Protein 1PUJ (pdb70)

Sequence (261 aa):
HMAKARREVTEKLKLIDIVYELVDARIPMSSRNPMIEDILKNKPRIMLLNKADKADAAVTQQWKEHFENQGIRSLSINSVNGQGLNQIVPASKEILQEKFDRMRAKGVKPRAIRALIIGIPNVGKSTLINRLAKKNIAQWVKVGKELELLDTPGILWPKFEDELVGLRLAVTGAIKDSIINLQDVAVFGLRFLEEHYPERLKERYGLDEIPEDIAELFDAIGEKRGCLMSGGLINYDKTTEVIIRDIRTEKFGRLSFEQPT

Organism: Bacillus subtilis (strain 168) (NCBI:txid224308)

Radius of gyration: 20.97 Å; Cα contacts (8 Å, |Δi|>4): 408; chains: 1; bounding box: 54×34×62 Å

InterPro domains:
  IPR006073 GTP binding domain [PF01926] (123-204)
  IPR016478 GTPase, MTG1 [PIRSF006230] (1-281)
  IPR019991 GTP-binding protein, ribosome biogenesis [TIGR03596] (3-278)
  IPR023179 GTP-binding protein, orthogonal bundle domain superfamily [G3DSA:1.10.1580.10] (180-272)
  IPR027417 P-loop containing nucleoside triphosphate hydrolase [G3DSA:3.40.50.300] (12-179)
  IPR027417 P-loop containing nucleoside triphosphate hydrolase [SSF52540] (9-252)
  IPR030378 Circularly permuted (CP)-type guanine nucleotide-binding (G) domain [PS51721] (14-178)

Foldseek 3Di:
DQPVLQVVCLVCLVVAQEEEEFAALLELPLFHAPSNVVSVPPRHYAYEHEPCQQADVVQSVQVCVVQVVVVHHYFYAYLQVTRGVVVVLVVVCVRCVVVQVVCVVVPHDDAAHEYEYATAAPSCSQSNLCSQLVHNPVVWRDRPRRYTYDYGHHDHHDPSVPVLSVLVCVLQPSDDPPPDDLLVSLLVLVVLCVVPPVVLLCVLLVNPDQDPDSVVNLVSQQVSVVQADPPDHGDSVVSSVVSSCCSNVCVSHHHHSDHDD

CATH classification: 3.40.50.300 (+1 more: 1.10.1580.10)

Solvent-accessible surface area: 13993 Å² total; per-residue (Å²): 166,130,53,120,8,107,134,54,0,50,102,49,13,141,101,6,22,0,0,0,5,0,0,6,0,7,0,0,102,4,1,46,5,66,34,2,37,119,40,11,162,134,56,42,52,0,0,0,0,3,40,14,48,36,0,31,63,71,11,6,83,95,1,50,82,44,1,74,128,102,68,19,120,8,38,17,0,8,4,99,104,20,101,11,16,111,88,0,29,61,18,0,100,113,45,2,110,126,66,40,69,118,64,152,94,150,66,78,177,89,161,22,7,37,0,0,0,2,5,3,38,100,2,14,16,46,56,0,0,28,113,24,8,186,110,150,98,63,121,77,11,142,20,62,180,74,2,28,0,8,33,4,71,31,9,60,23,80,162,82,135,79,136,85,28,12,33,42,2,5,0,9,17,9,33,133,46,99,128,54,96,40,62,82,5,0,29,29,0,0,135,19,0,53,132,99,28,45,114,86,0,56,138,68,2,55,29,144,139,33,30,189,67,39,56,104,0,4,42,19,0,0,114,107,98,50,8,86,119,65,91,44,117,26,17,88,100,105,0,4,81,32,0,6,141,7,7,52,68,70,105,3,32,108,2,7,11,18,124,21,169

Secondary structure (DSSP, 8-state):
-TTHHHHHHHHHGGG-SEEEEEEETTSTTTTS-HHHHHH-SSS-EEEEEE-GGGS-HHHHHHHHHHHHTTT--EEE--TTT-TTGGGHHHHHHHHHHHHHHHHHHTT-----EEEEEEESTTSSHHHHHHHHHTS-----EEETTTEEEEE------S----HHHHHHHHHHTSS-TTSS-HHHHHHHHHHHHHHH-HHHHHHHTT-SS--SSHHHHHHHHHHHHT-B-STT-B-HHHHHHHHHHHHHTTTT-S--S----

Nearest PDB structures (foldseek):
  1puj-assembly1_A  TM=1.004E+00  e=4.231E-53  Bacillus subtilis
  9bss-assembly1_V  TM=9.175E-01  e=4.467E-34  Bacillus subtilis subsp. subtilis str. 168
  6g15-assembly2_B  TM=9.155E-01  e=2.111E-30  Staphylococcus aureus subsp. aureus USA300
  6g14-assembly2_A  TM=9.067E-01  e=1.830E-29  Staphylococcus aureus subsp. aureus USA300
  6g14-assembly1_B  TM=9.007E-01  e=7.276E-29  Staphylococcus aureus subsp. aureus USA300

B-factor: mean 30.29, std 13.61, range [10.04, 79.34]

GO terms:
  GO:0003924 GTPase activity (F, IDA)

Structure (mmCIF, N/CA/C/O backbone):
data_1PUJ
#
_entry.id   1PUJ
#
_cell.length_a   36.749
_cell.length_b   68.568
_cell.length_c   105.574
_cell.angle_alpha   90.00
_cell.angle_beta   90.00
_cell.angle_gamma   90.00
#
_symmetry.space_group_name_H-M   'P 21 21 21'
#
loop_
_entity.id
_entity.type
_entity.pdbx_description
1 polymer 'conserved hypothetical protein ylqF'
2 non-polymer 'MAGNESIUM ION'
3 non-polymer 'PHOSPHOAMINOPHOSPHONIC ACID-GUANYLATE ESTER'
4 water water
#
loop_
_atom_site.group_PDB
_atom_site.id
_atom_site.type_symbol
_atom_site.label_atom_id
_atom_site.label_alt_id
_atom_site.label_comp_id
_atom_site.label_asym_id
_atom_site.label_entity_id
_atom_site.label_seq_id
_atom_site.pdbx_PDB_ins_code
_atom_site.Cartn_x
_atom_site.Cartn_y
_atom_site.Cartn_z
_atom_site.occupancy
_atom_site.B_iso_or_equiv
_atom_site.auth_seq_id
_atom_site.auth_comp_id
_atom_site.auth_asym_id
_atom_site.auth_atom_id
_atom_site.pdbx_PDB_model_num
ATOM 1 N N . HIS A 1 9 ? 9.470 19.393 64.204 1.00 74.45 9 HIS A N 1
ATOM 2 C CA . HIS A 1 9 ? 9.563 20.475 63.182 1.00 74.25 9 HIS A CA 1
ATOM 3 C C . HIS A 1 9 ? 8.183 21.024 62.849 1.00 73.13 9 HIS A C 1
ATOM 4 O O . HIS A 1 9 ? 7.715 21.981 63.470 1.00 73.03 9 HIS A O 1
ATOM 11 N N . MET A 1 10 ? 7.536 20.411 61.863 1.00 71.74 10 MET A N 1
ATOM 12 C CA . MET A 1 10 ? 6.206 20.825 61.433 1.00 70.29 10 MET A CA 1
ATOM 13 C C . MET A 1 10 ? 5.218 20.733 62.592 1.00 69.18 10 MET A C 1
ATOM 14 O O . MET A 1 10 ? 4.150 21.344 62.558 1.00 69.76 10 MET A O 1
ATOM 19 N N . ALA A 1 11 ? 5.583 19.968 63.618 1.00 66.91 11 ALA A N 1
ATOM 20 C CA . ALA A 1 11 ? 4.728 19.800 64.788 1.00 64.59 11 ALA A CA 1
ATOM 21 C C . ALA A 1 11 ? 5.424 20.286 66.056 1.00 62.71 11 ALA A C 1
ATOM 22 O O . ALA A 1 11 ? 4.853 21.050 66.830 1.00 62.38 11 ALA A O 1
ATOM 24 N N . LYS A 1 12 ? 6.661 19.841 66.258 1.00 60.93 12 LYS A N 1
ATOM 25 C CA . LYS A 1 12 ? 7.436 20.221 67.434 1.00 59.29 12 LYS A CA 1
ATOM 26 C C . LYS A 1 12 ? 7.539 21.732 67.601 1.00 58.59 12 LYS A C 1
ATOM 27 O O . LYS A 1 12 ? 7.071 22.293 68.595 1.00 57.90 12 LYS A O 1
ATOM 33 N N . ALA A 1 13 ? 8.160 22.388 66.627 1.00 57.44 13 ALA A N 1
ATOM 34 C CA . ALA A 1 13 ? 8.326 23.837 66.668 1.00 55.75 13 ALA A CA 1
ATOM 35 C C . ALA A 1 13 ? 6.975 24.544 66.648 1.00 54.14 13 ALA A C 1
ATOM 36 O O . ALA A 1 13 ? 6.824 25.623 67.221 1.00 53.46 13 ALA A O 1
ATOM 38 N N . ARG A 1 14 ? 5.995 23.926 65.994 1.00 52.80 14 ARG A N 1
ATOM 39 C CA . ARG A 1 14 ? 4.658 24.497 65.897 1.00 52.40 14 ARG A CA 1
ATOM 40 C C . ARG A 1 14 ? 3.953 24.599 67.248 1.00 52.34 14 ARG A C 1
ATOM 41 O O . ARG A 1 14 ? 3.340 25.624 67.553 1.00 52.00 14 ARG A O 1
ATOM 49 N N . ARG A 1 15 ? 4.031 23.548 68.061 1.00 52.22 15 ARG A N 1
ATOM 50 C CA . ARG A 1 15 ? 3.384 23.582 69.369 1.00 52.15 15 ARG A CA 1
ATOM 51 C C . ARG A 1 15 ? 4.133 24.507 70.324 1.00 51.38 15 ARG A C 1
ATOM 52 O O . ARG A 1 15 ? 3.532 25.100 71.222 1.00 50.45 15 ARG A O 1
ATOM 60 N N . GLU A 1 16 ? 5.444 24.631 70.128 1.00 50.71 16 GLU A N 1
ATOM 61 C CA . GLU A 1 16 ? 6.262 25.503 70.966 1.00 49.51 16 GLU A CA 1
ATOM 62 C C . GLU A 1 16 ? 5.765 26.935 70.829 1.00 47.29 16 GLU A C 1
ATOM 63 O O . GLU A 1 16 ? 5.781 27.705 71.788 1.00 46.60 16 GLU A O 1
ATOM 69 N N . VAL A 1 17 ? 5.319 27.279 69.626 1.00 44.97 17 VAL A N 1
ATOM 70 C CA . VAL A 1 17 ? 4.807 28.612 69.348 1.00 43.27 17 VAL A CA 1
ATOM 71 C C . VAL A 1 17 ? 3.396 28.758 69.901 1.00 42.37 17 VAL A C 1
ATOM 72 O O . VAL A 1 17 ? 3.041 29.794 70.465 1.00 42.34 17 VAL A O 1
ATOM 76 N N . THR A 1 18 ? 2.597 27.711 69.736 1.00 41.35 18 THR A N 1
ATOM 77 C CA . THR A 1 18 ? 1.219 27.708 70.211 1.00 42.08 18 THR A CA 1
ATOM 78 C C . THR A 1 18 ? 1.184 27.954 71.717 1.00 42.25 18 THR A C 1
ATOM 79 O O . THR A 1 18 ? 0.309 28.658 72.222 1.00 41.86 18 THR A O 1
ATOM 83 N N . GLU A 1 19 ? 2.146 27.371 72.423 1.00 42.19 19 GLU A N 1
ATOM 84 C CA . GLU A 1 19 ? 2.234 27.520 73.868 1.00 43.67 19 GLU A CA 1
ATOM 85 C C . GLU A 1 19 ? 2.676 28.923 74.260 1.00 42.87 19 GLU A C 1
ATOM 86 O O . GLU A 1 19 ? 2.018 29.591 75.056 1.00 43.72 19 GLU A O 1
ATOM 92 N N . LYS A 1 20 ? 3.794 29.363 73.694 1.00 41.37 20 LYS A N 1
ATOM 93 C CA . LYS A 1 20 ? 4.347 30.678 74.000 1.00 40.29 20 LYS A CA 1
ATOM 94 C C . LYS A 1 20 ? 3.467 31.852 73.586 1.00 38.66 20 LYS A C 1
ATOM 95 O O . LYS A 1 20 ? 3.617 32.955 74.112 1.00 37.89 20 LYS A O 1
ATOM 101 N N . LEU A 1 21 ? 2.553 31.625 72.649 1.00 37.00 21 LEU A N 1
ATOM 102 C CA . LEU A 1 21 ? 1.665 32.695 72.208 1.00 36.09 21 LEU A CA 1
ATOM 103 C C . LEU A 1 21 ? 0.735 33.140 73.334 1.00 34.73 21 LEU A C 1
ATOM 104 O O . LEU A 1 21 ? 0.310 34.294 73.383 1.00 32.10 21 LEU A O 1
ATOM 109 N N . LYS A 1 22 ? 0.437 32.220 74.246 1.00 34.12 22 LYS A N 1
ATOM 110 C CA . LYS A 1 22 ? -0.448 32.505 75.370 1.00 33.48 22 LYS A CA 1
ATOM 111 C C . LYS A 1 22 ? 0.207 33.420 76.392 1.00 31.88 22 LYS A C 1
ATOM 112 O O . LYS A 1 22 ? -0.469 34.002 77.236 1.00 32.16 22 LYS A O 1
ATOM 118 N N . LEU A 1 23 ? 1.527 33.546 76.312 1.00 29.96 23 LEU A N 1
ATOM 119 C CA . LEU A 1 23 ? 2.271 34.369 77.254 1.00 28.23 23 LEU A CA 1
ATOM 120 C C . LEU A 1 23 ? 2.765 35.692 76.687 1.00 28.37 23 LEU A C 1
ATOM 121 O O . LEU A 1 23 ? 3.432 36.453 77.384 1.00 27.97 23 LEU A O 1
ATOM 126 N N . ILE A 1 24 ? 2.452 35.972 75.428 1.00 27.26 24 ILE A N 1
ATOM 127 C CA . ILE A 1 24 ? 2.930 37.205 74.822 1.00 26.58 24 ILE A CA 1
ATOM 128 C C . ILE A 1 24 ? 1.825 38.176 74.425 1.00 25.04 24 ILE A C 1
ATOM 129 O O . ILE A 1 24 ? 0.671 37.785 74.232 1.00 24.99 24 ILE A O 1
ATOM 134 N N . ASP A 1 25 ? 2.192 39.450 74.325 1.00 22.73 25 ASP A N 1
ATOM 135 C CA . ASP A 1 25 ? 1.261 40.509 73.946 1.00 19.95 25 ASP A CA 1
ATOM 136 C C . ASP A 1 25 ? 1.315 40.773 72.449 1.00 18.97 25 ASP A C 1
ATOM 137 O O . ASP A 1 25 ? 0.311 41.128 71.831 1.00 16.64 25 ASP A O 1
ATOM 142 N N . ILE A 1 26 ? 2.495 40.604 71.862 1.00 17.04 26 ILE A N 1
ATOM 143 C CA . ILE A 1 26 ? 2.650 40.902 70.445 1.00 17.01 26 ILE A CA 1
ATOM 144 C C . ILE A 1 26 ? 3.676 40.011 69.760 1.00 16.48 26 ILE A C 1
ATOM 145 O O . ILE A 1 26 ? 4.626 39.529 70.378 1.00 17.11 26 ILE A O 1
ATOM 150 N N . VAL A 1 27 ? 3.470 39.782 68.474 1.00 15.05 27 VAL A N 1
ATOM 151 C CA . VAL A 1 27 ? 4.381 38.952 67.707 1.00 16.24 27 VAL A CA 1
ATOM 152 C C . VAL A 1 27 ? 5.263 39.792 66.793 1.00 15.74 27 VAL A C 1
ATOM 153 O O . VAL A 1 27 ? 4.792 40.726 66.142 1.00 15.15 27 VAL A O 1
ATOM 157 N N . TYR A 1 28 ? 6.543 39.455 66.754 1.00 15.42 28 TYR A N 1
ATOM 158 C CA . TYR A 1 28 ? 7.484 40.140 65.881 1.00 16.13 28 TYR A CA 1
ATOM 159 C C . TYR A 1 28 ? 7.807 39.120 64.807 1.00 14.95 28 TYR A C 1
ATOM 160 O O . TYR A 1 28 ? 8.630 38.229 65.021 1.00 16.60 28 TYR A O 1
ATOM 169 N N . GLU A 1 29 ? 7.141 39.227 63.666 1.00 14.59 29 GLU A N 1
ATOM 170 C CA . GLU A 1 29 ? 7.373 38.290 62.577 1.00 14.57 29 GLU A CA 1
ATOM 171 C C . GLU A 1 29 ? 8.483 38.788 61.662 1.00 14.33 29 GLU A C 1
ATOM 172 O O . GLU A 1 29 ? 8.292 39.749 60.919 1.00 13.94 29 GLU A O 1
ATOM 178 N N . LEU A 1 30 ? 9.640 38.131 61.717 1.00 14.04 30 LEU A N 1
ATOM 179 C CA . LEU A 1 30 ? 10.766 38.513 60.873 1.00 16.03 30 LEU A CA 1
ATOM 180 C C . LEU A 1 30 ? 10.709 37.845 59.525 1.00 16.74 30 LEU A C 1
ATOM 181 O O . LEU A 1 30 ? 10.531 36.627 59.432 1.00 15.29 30 LEU A O 1
ATOM 186 N N . VAL A 1 31 ? 10.850 38.644 58.475 1.00 14.77 31 VAL A N 1
ATOM 187 C CA . VAL A 1 31 ? 10.875 38.111 57.121 1.00 14.32 31 VAL A CA 1
ATOM 188 C C . VAL A 1 31 ? 12.125 38.677 56.443 1.00 13.87 31 VAL A C 1
ATOM 189 O O . VAL A 1 31 ? 12.707 39.657 56.914 1.00 13.81 31 VAL A O 1
ATOM 193 N N . ASP A 1 32 ? 12.549 38.035 55.364 1.00 13.49 32 ASP A N 1
ATOM 194 C CA . ASP A 1 32 ? 13.728 38.460 54.611 1.00 14.94 32 ASP A CA 1
ATOM 195 C C . ASP A 1 32 ? 13.264 39.544 53.628 1.00 15.08 32 ASP A C 1
ATOM 196 O O . ASP A 1 32 ? 12.466 39.280 52.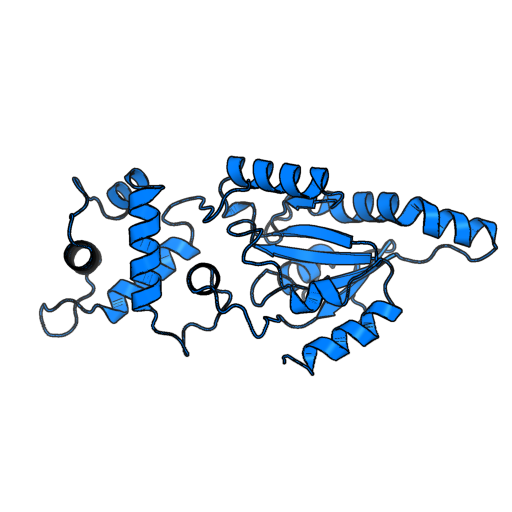737 1.00 15.54 32 ASP A O 1
ATOM 201 N N . ALA A 1 33 ? 13.758 40.764 53.804 1.00 14.69 33 ALA A N 1
ATOM 202 C CA . ALA A 1 33 ? 13.367 41.870 52.934 1.00 14.67 33 ALA A CA 1
ATOM 203 C C . ALA A 1 33 ? 13.598 41.592 51.446 1.00 14.42 33 ALA A C 1
ATOM 204 O O . ALA A 1 33 ? 12.956 42.200 50.583 1.00 15.14 33 ALA A O 1
ATOM 206 N N . ARG A 1 34 ? 14.527 40.693 51.138 1.00 13.30 34 ARG A N 1
ATOM 207 C CA . ARG A 1 34 ? 14.807 40.340 49.744 1.00 13.95 34 ARG A CA 1
ATOM 208 C C . ARG A 1 34 ? 13.646 39.553 49.136 1.00 15.23 34 ARG A C 1
ATOM 209 O O . ARG A 1 34 ? 13.470 39.543 47.919 1.00 15.76 34 ARG A O 1
ATOM 217 N N . ILE A 1 35 ? 12.862 38.904 49.995 1.00 14.15 35 ILE A N 1
ATOM 218 C CA . ILE A 1 35 ? 11.699 38.114 49.578 1.00 14.53 35 ILE A CA 1
ATOM 219 C C . ILE A 1 35 ? 10.652 38.161 50.686 1.00 15.40 35 ILE A C 1
ATOM 220 O O . ILE A 1 35 ? 10.381 37.152 51.332 1.00 17.49 35 ILE A O 1
ATOM 225 N N . PRO A 1 36 ? 10.033 39.334 50.903 1.00 16.06 36 PRO A N 1
ATOM 226 C CA . PRO A 1 36 ? 9.015 39.567 51.930 1.00 17.84 36 PRO A CA 1
ATOM 227 C C . PRO A 1 36 ? 7.817 38.629 51.906 1.00 16.47 36 PRO A C 1
ATOM 228 O O . PRO A 1 36 ? 7.232 38.355 52.948 1.00 16.10 36 PRO A O 1
ATOM 232 N N . MET A 1 37 ? 7.462 38.147 50.722 1.00 18.91 37 MET A N 1
ATOM 233 C CA . MET A 1 37 ? 6.327 37.248 50.573 1.00 21.17 37 MET A CA 1
ATOM 234 C C . MET A 1 37 ? 6.741 35.786 50.693 1.00 20.89 37 MET A C 1
ATOM 235 O O . MET A 1 37 ? 6.192 35.042 51.503 1.00 19.33 37 MET A O 1
ATOM 240 N N . SER A 1 38 ? 7.725 35.382 49.898 1.00 22.09 38 SER A N 1
ATOM 241 C CA . SER A 1 38 ? 8.191 34.002 49.909 1.00 22.40 38 SER A CA 1
ATOM 242 C C . SER A 1 38 ? 8.821 33.576 51.233 1.00 21.85 38 SER A C 1
ATOM 243 O O . SER A 1 38 ? 8.954 32.381 51.490 1.00 22.68 38 SER A O 1
ATOM 246 N N . SER A 1 39 ? 9.203 34.538 52.073 1.00 19.10 39 SER A N 1
ATOM 247 C CA . SER A 1 39 ? 9.801 34.204 53.360 1.00 18.49 39 SER A CA 1
ATOM 248 C C . SER A 1 39 ? 8.776 34.228 54.502 1.00 18.16 39 SER A C 1
ATOM 249 O O . SER A 1 39 ? 9.143 34.121 55.669 1.00 19.53 39 SER A O 1
ATOM 252 N N . ARG A 1 40 ? 7.498 34.384 54.171 1.00 20.06 40 ARG A N 1
ATOM 253 C CA . ARG A 1 40 ? 6.449 34.366 55.193 1.00 22.73 40 ARG A CA 1
ATOM 254 C C . ARG A 1 40 ? 6.005 32.908 55.329 1.00 24.23 40 ARG A C 1
ATOM 255 O O . ARG A 1 40 ? 5.709 32.254 54.331 1.00 25.04 40 ARG A O 1
ATOM 263 N N . ASN A 1 41 ? 5.960 32.413 56.561 1.00 25.63 41 ASN A N 1
ATOM 264 C CA . ASN A 1 41 ? 5.564 31.034 56.846 1.00 29.08 41 ASN A CA 1
ATOM 265 C C . ASN A 1 41 ? 4.051 30.941 57.054 1.00 30.65 41 ASN A C 1
ATOM 266 O O . ASN A 1 41 ? 3.542 31.306 58.116 1.00 28.74 41 ASN A O 1
ATOM 271 N N . PRO A 1 42 ? 3.315 30.441 56.048 1.00 32.73 42 PRO A N 1
ATOM 272 C CA . PRO A 1 42 ? 1.855 30.310 56.144 1.00 35.01 42 PRO A CA 1
ATOM 273 C C . PRO A 1 42 ? 1.384 29.428 57.304 1.00 36.43 42 PRO A C 1
ATOM 274 O O . PRO A 1 42 ? 0.381 29.729 57.954 1.00 36.30 42 PRO A O 1
ATOM 278 N N . MET A 1 43 ? 2.111 28.346 57.561 1.00 37.51 43 MET A N 1
ATOM 279 C CA . MET A 1 43 ? 1.759 27.433 58.643 1.00 40.05 43 MET A CA 1
ATOM 280 C C . MET A 1 43 ? 1.729 28.167 59.986 1.00 41.86 43 MET A C 1
ATOM 281 O O . MET A 1 43 ? 0.772 28.047 60.755 1.00 42.57 43 MET A O 1
ATOM 286 N N . ILE A 1 44 ? 2.779 28.937 60.256 1.00 42.12 44 ILE A N 1
ATOM 287 C CA . ILE A 1 44 ? 2.883 29.684 61.504 1.00 42.30 44 ILE A CA 1
ATOM 288 C C . ILE A 1 44 ? 1.896 30.846 61.589 1.00 42.27 44 ILE A C 1
ATOM 289 O O . ILE A 1 44 ? 1.277 31.066 62.633 1.00 42.00 44 ILE A O 1
ATOM 294 N N . GLU A 1 45 ? 1.745 31.588 60.498 1.00 40.93 45 GLU A N 1
ATOM 295 C CA . GLU A 1 45 ? 0.824 32.718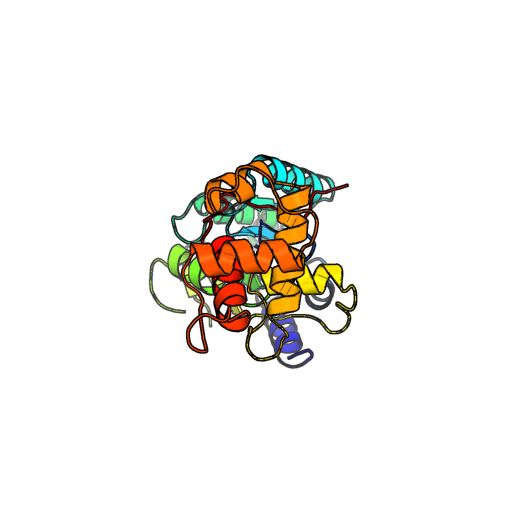 60.498 1.00 42.77 45 GLU A CA 1
ATOM 296 C C . GLU A 1 45 ? -0.593 32.283 60.854 1.00 43.08 45 GLU A C 1
ATOM 297 O O . GLU A 1 45 ? -1.346 33.035 61.474 1.00 42.31 45 GLU A O 1
ATOM 303 N N . ASP A 1 46 ? -0.949 31.062 60.472 1.00 44.45 46 ASP A N 1
ATOM 304 C CA . ASP A 1 46 ? -2.283 30.549 60.755 1.00 46.81 46 ASP A CA 1
ATOM 305 C C . ASP A 1 46 ? -2.543 30.469 62.258 1.00 46.70 46 ASP A C 1
ATOM 306 O O . ASP A 1 46 ? -3.662 30.699 62.717 1.00 46.93 46 ASP A O 1
ATOM 311 N N . ILE A 1 47 ? -1.498 30.147 63.012 1.00 47.07 47 ILE A N 1
ATOM 312 C CA . ILE A 1 47 ? -1.587 30.040 64.459 1.00 49.15 47 ILE A CA 1
ATOM 313 C C . ILE A 1 47 ? -1.648 31.429 65.093 1.00 49.39 47 ILE A C 1
ATOM 314 O O . ILE A 1 47 ? -2.100 31.582 66.226 1.00 49.44 47 ILE A O 1
ATOM 319 N N . LEU A 1 48 ? -1.191 32.433 64.350 1.00 50.59 48 LEU A N 1
ATOM 320 C CA . LEU A 1 48 ? -1.168 33.816 64.824 1.00 51.53 48 LEU A CA 1
ATOM 321 C C . LEU A 1 48 ? -2.425 34.620 64.537 1.00 52.45 48 LEU A C 1
ATOM 322 O O . LEU A 1 48 ? -2.327 35.794 64.177 1.00 53.67 48 LEU A O 1
ATOM 327 N N . LYS A 1 49 ? -3.604 34.032 64.693 1.00 53.11 49 LYS A N 1
ATOM 328 C CA . LYS A 1 49 ? -4.803 34.809 64.414 1.00 52.90 49 LYS A CA 1
ATOM 329 C C . LYS A 1 49 ? -5.231 35.691 65.580 1.00 51.07 49 LYS A C 1
ATOM 330 O O . LYS A 1 49 ? -5.318 35.239 66.723 1.00 51.69 49 LYS A O 1
ATOM 336 N N . ASN A 1 50 ? -5.493 36.957 65.270 1.00 48.89 50 ASN A N 1
ATOM 337 C CA . ASN A 1 50 ? -5.937 37.945 66.251 1.00 46.60 50 ASN A CA 1
ATOM 338 C C . ASN A 1 50 ? -4.839 38.504 67.155 1.00 43.29 50 ASN A C 1
ATOM 339 O O . ASN A 1 50 ? -4.987 39.590 67.711 1.00 43.12 50 ASN A O 1
ATOM 344 N N . LYS A 1 51 ? -3.740 37.773 67.306 1.00 38.64 51 LYS A N 1
ATOM 345 C CA . LYS A 1 51 ? -2.645 38.254 68.144 1.00 32.81 51 LYS A CA 1
ATOM 346 C C . LYS A 1 51 ? -1.981 39.464 67.480 1.00 27.95 51 LYS A C 1
ATOM 347 O O . LYS A 1 51 ? -1.670 39.434 66.291 1.00 25.34 51 LYS A O 1
ATOM 353 N N . PRO A 1 52 ? -1.774 40.557 68.236 1.00 24.99 52 PRO A N 1
ATOM 354 C CA . PRO A 1 52 ? -1.138 41.738 67.641 1.00 22.66 52 PRO A CA 1
ATOM 355 C C . PRO A 1 52 ? 0.214 41.351 67.056 1.00 23.21 52 PRO A C 1
ATOM 356 O O . PRO A 1 52 ? 0.874 40.448 67.564 1.00 19.21 52 PRO A O 1
ATOM 360 N N . ARG A 1 53 ? 0.630 42.023 65.991 1.00 23.00 53 ARG A N 1
ATOM 361 C CA . ARG A 1 53 ? 1.908 41.687 65.390 1.00 25.61 53 ARG A CA 1
ATOM 362 C C . ARG A 1 53 ? 2.477 42.788 64.511 1.00 23.24 53 ARG A C 1
ATOM 363 O O . ARG A 1 53 ? 1.758 43.664 64.034 1.00 25.49 53 ARG A O 1
ATOM 371 N N . ILE A 1 54 ? 3.785 42.730 64.307 1.00 19.45 54 ILE A N 1
ATOM 372 C CA . ILE A 1 54 ? 4.481 43.682 63.457 1.00 17.27 54 ILE A CA 1
ATOM 373 C C . ILE A 1 54 ? 5.332 42.854 62.499 1.00 16.34 54 ILE A C 1
ATOM 374 O O . ILE A 1 54 ? 6.017 41.925 62.931 1.00 17.21 54 ILE A O 1
ATOM 379 N N . MET A 1 55 ? 5.274 43.165 61.209 1.00 15.03 55 MET A N 1
ATOM 380 C CA . MET A 1 55 ? 6.076 42.454 60.218 1.00 15.42 55 MET A CA 1
ATOM 381 C C . MET A 1 55 ? 7.390 43.223 60.159 1.00 15.49 55 MET A C 1
ATOM 382 O O . MET A 1 55 ? 7.410 44.440 59.933 1.00 14.98 55 MET A O 1
ATOM 387 N N . LEU A 1 56 ? 8.483 42.516 60.408 1.00 14.26 56 LEU A N 1
ATOM 388 C CA . LEU A 1 56 ? 9.801 43.121 60.384 1.00 14.60 56 LEU A CA 1
ATOM 389 C C . LEU A 1 56 ? 10.568 42.634 59.165 1.00 13.86 56 LEU A C 1
ATOM 390 O O . LEU A 1 56 ? 10.972 41.469 59.109 1.00 17.70 56 LEU A O 1
ATOM 395 N N . LEU A 1 57 ? 10.745 43.502 58.175 1.00 11.82 57 LEU A N 1
ATOM 396 C CA . LEU A 1 57 ? 11.501 43.126 56.981 1.00 11.99 57 LEU A CA 1
ATOM 397 C C . LEU A 1 57 ? 12.969 43.319 57.333 1.00 13.56 57 LEU A C 1
ATOM 398 O O . LEU A 1 57 ? 13.500 44.428 57.218 1.00 12.21 57 LEU A O 1
ATOM 403 N N . ASN A 1 58 ? 13.610 42.236 57.771 1.00 12.72 58 ASN A N 1
ATOM 404 C CA . ASN A 1 58 ? 15.020 42.236 58.181 1.00 13.35 58 ASN A CA 1
ATOM 405 C C . ASN A 1 58 ? 15.931 42.179 56.945 1.00 13.54 58 ASN A C 1
ATOM 406 O O . ASN A 1 58 ? 15.467 41.896 55.838 1.00 11.83 58 ASN A O 1
ATOM 411 N N . LYS A 1 59 ? 17.223 42.427 57.152 1.00 11.45 59 LYS A N 1
ATOM 412 C CA . LYS A 1 59 ? 18.222 42.442 56.083 1.00 12.91 59 LYS A CA 1
ATOM 413 C C . LYS A 1 59 ? 17.846 43.453 55.002 1.00 13.21 59 LYS A C 1
ATOM 414 O O . LYS A 1 59 ? 18.113 43.247 53.816 1.00 13.61 59 LYS A O 1
ATOM 420 N N . ALA A 1 60 ? 17.220 44.545 55.417 1.00 13.46 60 ALA A N 1
ATOM 421 C CA . ALA A 1 60 ? 16.807 45.592 54.478 1.00 13.98 60 ALA A CA 1
ATOM 422 C C . ALA A 1 60 ? 18.017 46.186 53.762 1.00 13.32 60 ALA A C 1
ATOM 423 O O . ALA A 1 60 ? 17.885 46.731 52.671 1.00 15.36 60 ALA A O 1
ATOM 425 N N . ASP A 1 61 ? 19.190 46.082 54.383 1.00 13.16 61 ASP A N 1
ATOM 426 C CA . ASP A 1 61 ? 20.418 46.609 53.794 1.00 15.97 61 ASP A CA 1
ATOM 427 C C . ASP A 1 61 ? 20.853 45.780 52.580 1.00 16.16 61 ASP A C 1
ATOM 428 O O . ASP A 1 61 ? 21.596 46.260 51.727 1.00 16.46 61 ASP A O 1
ATOM 433 N N . LYS A 1 62 ? 20.366 44.545 52.502 1.00 16.51 62 LYS A N 1
ATOM 434 C CA . LYS A 1 62 ? 20.702 43.624 51.409 1.00 16.56 62 LYS A CA 1
ATOM 435 C C . LYS A 1 62 ? 19.675 43.641 50.276 1.00 15.98 62 LYS A C 1
ATOM 436 O O . LYS A 1 62 ? 19.907 43.059 49.218 1.00 14.71 62 LYS A O 1
ATOM 442 N N . ALA A 1 63 ? 18.542 44.299 50.505 1.00 14.72 63 ALA A N 1
ATOM 443 C CA . ALA A 1 63 ? 17.462 44.348 49.519 1.00 15.30 63 ALA A CA 1
ATOM 444 C C . ALA A 1 63 ? 17.370 45.660 48.749 1.00 16.14 63 ALA A C 1
ATOM 445 O O . ALA A 1 63 ? 17.962 46.664 49.146 1.00 17.17 63 ALA A O 1
ATOM 447 N N . ASP A 1 64 ? 16.615 45.640 47.655 1.00 14.58 64 ASP A N 1
ATOM 448 C CA . ASP A 1 64 ? 16.431 46.830 46.849 1.00 16.95 64 ASP A CA 1
ATOM 449 C C . ASP A 1 64 ? 15.521 47.745 47.672 1.00 17.18 64 ASP A C 1
ATOM 450 O O . ASP A 1 64 ? 14.367 47.407 47.951 1.00 16.08 64 ASP A O 1
ATOM 455 N N . ALA A 1 65 ? 16.055 48.890 48.085 1.00 17.03 65 ALA A N 1
ATOM 456 C CA . ALA A 1 65 ? 15.315 49.839 48.914 1.00 16.70 65 ALA A CA 1
ATOM 457 C C . ALA A 1 65 ? 13.961 50.258 48.340 1.00 16.50 65 ALA A C 1
ATOM 458 O O . ALA A 1 65 ? 12.987 50.368 49.076 1.00 15.17 65 ALA A O 1
ATOM 460 N N . ALA A 1 66 ? 13.902 50.497 47.033 1.00 15.98 66 ALA A N 1
ATOM 461 C CA . ALA A 1 66 ? 12.650 50.899 46.396 1.00 15.99 66 ALA A CA 1
ATOM 462 C C . ALA A 1 66 ? 11.615 49.782 46.468 1.00 16.58 66 ALA A C 1
ATOM 463 O O . ALA A 1 66 ? 10.445 50.028 46.742 1.00 15.84 66 ALA A O 1
ATOM 465 N N . VAL A 1 67 ? 12.047 48.551 46.224 1.00 15.78 67 VAL A N 1
ATOM 466 C CA . VAL A 1 67 ? 11.131 47.426 46.280 1.00 14.13 67 VAL A CA 1
ATOM 467 C C . VAL A 1 67 ? 10.664 47.207 47.715 1.00 14.54 67 VAL A C 1
ATOM 468 O O . VAL A 1 67 ? 9.495 46.909 47.951 1.00 16.65 67 VAL A O 1
ATOM 472 N N . THR A 1 68 ? 11.571 47.371 48.675 1.00 14.28 68 THR A N 1
ATOM 473 C CA . THR A 1 68 ? 11.220 47.205 50.082 1.00 15.43 68 THR A CA 1
ATOM 474 C C . THR A 1 68 ? 10.102 48.182 50.466 1.00 16.52 68 THR A C 1
ATOM 475 O O . THR A 1 68 ? 9.162 47.831 51.188 1.00 12.74 68 THR A O 1
ATOM 479 N N . GLN A 1 69 ? 10.218 49.414 49.984 1.00 15.66 69 GLN A N 1
ATOM 480 C CA . GLN A 1 69 ? 9.215 50.433 50.248 1.00 16.44 69 GLN A CA 1
ATOM 481 C C . GLN A 1 69 ? 7.875 49.972 49.666 1.00 16.96 69 GLN A C 1
ATOM 482 O O . GLN A 1 69 ? 6.828 50.167 50.277 1.00 15.58 69 GLN A O 1
ATOM 488 N N . GLN A 1 70 ? 7.910 49.340 48.492 1.00 16.51 70 GLN A N 1
ATOM 489 C CA . GLN A 1 70 ? 6.684 48.857 47.862 1.00 16.49 70 GLN A CA 1
ATOM 490 C C . GLN A 1 70 ? 6.039 47.768 48.718 1.00 15.51 70 GLN A C 1
ATOM 491 O O . GLN A 1 70 ? 4.816 47.746 48.889 1.00 16.15 70 GLN A O 1
ATOM 497 N N . TRP A 1 71 ? 6.854 46.858 49.247 1.00 13.37 71 TRP A N 1
ATOM 498 C CA . TRP A 1 71 ? 6.332 45.787 50.101 1.00 15.08 71 TRP A CA 1
ATOM 499 C C . TRP A 1 71 ? 5.746 46.321 51.397 1.00 13.45 71 TRP A C 1
ATOM 500 O O . TRP A 1 71 ? 4.747 45.796 51.891 1.00 15.06 71 TRP A O 1
ATOM 511 N N . LYS A 1 72 ? 6.368 47.348 51.964 1.00 13.43 72 LYS A N 1
ATOM 512 C CA . LYS A 1 72 ? 5.846 47.913 53.200 1.00 14.23 72 LYS A CA 1
ATOM 513 C C . LYS A 1 72 ? 4.479 48.537 52.957 1.00 13.85 72 LYS A C 1
ATOM 514 O O . LYS A 1 72 ? 3.576 48.361 53.765 1.00 13.94 72 LYS A O 1
ATOM 520 N N . GLU A 1 73 ? 4.325 49.259 51.851 1.00 15.54 73 GLU A N 1
ATOM 521 C CA . GLU A 1 73 ? 3.033 49.869 51.544 1.00 16.88 73 GLU A CA 1
ATOM 522 C C . GLU A 1 73 ? 2.006 48.766 51.334 1.00 16.83 73 GLU A C 1
ATOM 523 O O . GLU A 1 73 ? 0.867 48.869 51.783 1.00 18.35 73 GLU A O 1
ATOM 529 N N . HIS A 1 74 ? 2.427 47.705 50.653 1.00 16.04 74 HIS A N 1
ATOM 530 C CA . HIS A 1 74 ? 1.560 46.568 50.363 1.00 17.43 74 HIS A CA 1
ATOM 531 C C . HIS A 1 74 ? 1.005 45.930 51.642 1.00 17.87 74 HIS A C 1
ATOM 532 O O . HIS A 1 74 ? -0.189 45.633 51.730 1.00 18.81 74 HIS A O 1
ATOM 539 N N . PHE A 1 75 ? 1.874 45.707 52.626 1.00 16.35 75 PHE A N 1
ATOM 540 C CA . PHE A 1 75 ? 1.458 45.108 53.893 1.00 17.26 75 PHE A CA 1
ATOM 541 C C . PHE A 1 75 ? 0.604 46.075 54.720 1.00 16.13 75 PHE A C 1
ATOM 542 O O . PHE A 1 75 ? -0.436 45.687 55.271 1.00 15.63 75 PHE A O 1
ATOM 550 N N . GLU A 1 76 ? 1.039 47.330 54.806 1.00 13.90 76 GLU A N 1
ATOM 551 C CA . GLU A 1 76 ? 0.290 48.336 55.561 1.00 16.50 76 GLU A CA 1
ATOM 552 C C . GLU A 1 76 ? -1.128 48.493 55.012 1.00 15.79 76 GLU A C 1
ATOM 553 O O . GLU A 1 76 ? -2.080 48.621 55.779 1.00 15.71 76 GLU A O 1
ATOM 559 N N . ASN A 1 77 ? -1.265 48.503 53.688 1.00 17.67 77 ASN A N 1
ATOM 560 C CA . ASN A 1 77 ? -2.579 48.664 53.071 1.00 20.52 77 ASN A CA 1
ATOM 561 C C . ASN A 1 77 ? -3.487 47.477 53.368 1.00 22.58 77 ASN A C 1
ATOM 562 O O . ASN A 1 77 ? -4.685 47.526 53.101 1.00 24.99 77 ASN A O 1
ATOM 567 N N . GLN A 1 78 ? -2.905 46.416 53.920 1.00 23.85 78 GLN A N 1
ATOM 568 C CA . GLN A 1 78 ? -3.647 45.209 54.276 1.00 25.08 78 GLN A CA 1
ATOM 569 C C . GLN A 1 78 ? -3.892 45.147 55.777 1.00 24.21 78 GLN A C 1
ATOM 570 O O . GLN A 1 78 ? -4.437 44.164 56.278 1.00 25.05 78 GLN A O 1
ATOM 576 N N . GLY A 1 79 ? -3.479 46.191 56.489 1.00 19.46 79 GLY A N 1
ATOM 577 C CA . GLY A 1 79 ? -3.663 46.228 57.927 1.00 20.32 79 GLY A CA 1
ATOM 578 C C . GLY A 1 79 ? -2.505 45.616 58.695 1.00 19.75 79 GLY A C 1
ATOM 579 O O . GLY A 1 79 ? -2.641 45.268 59.867 1.00 20.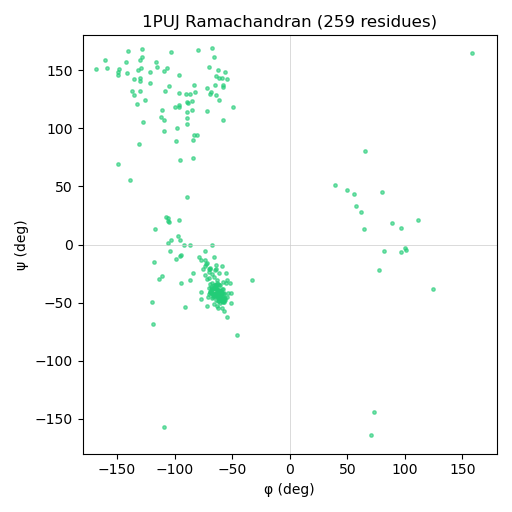71 79 GLY A O 1
ATOM 580 N N . ILE A 1 80 ? -1.358 45.481 58.043 1.00 19.05 80 ILE A N 1
ATOM 581 C CA . ILE A 1 80 ? -0.198 44.899 58.707 1.00 20.68 80 ILE A CA 1
ATOM 582 C C . ILE A 1 80 ? 0.902 45.934 58.935 1.00 18.46 80 ILE A C 1
ATOM 583 O O . ILE A 1 80 ? 1.540 46.385 57.982 1.00 18.41 80 ILE A O 1
ATOM 588 N N . ARG A 1 81 ? 1.124 46.309 60.194 1.00 19.26 81 ARG A N 1
ATOM 589 C CA . ARG A 1 81 ? 2.166 47.275 60.512 1.00 20.70 81 ARG A CA 1
ATOM 590 C C . ARG A 1 81 ? 3.498 46.637 60.131 1.00 19.13 81 ARG A C 1
ATOM 591 O O . ARG A 1 81 ? 3.795 45.512 60.537 1.00 17.55 81 ARG A O 1
ATOM 599 N N . SER A 1 82 ? 4.296 47.361 59.355 1.00 17.18 82 SER A N 1
ATOM 600 C CA . SER A 1 82 ? 5.576 46.850 58.872 1.00 17.24 82 SER A CA 1
ATOM 601 C C . SER A 1 82 ? 6.753 47.789 59.098 1.00 17.96 82 SER A C 1
ATOM 602 O O . SER A 1 82 ? 6.616 49.004 58.977 1.00 19.18 82 SER A O 1
ATOM 605 N N . LEU A 1 83 ? 7.913 47.222 59.406 1.00 16.03 83 LEU A N 1
ATOM 606 C CA . LEU A 1 83 ? 9.122 48.017 59.611 1.00 15.00 83 LEU A CA 1
ATOM 607 C C . LEU A 1 83 ? 10.292 47.325 58.927 1.00 15.77 83 LEU A C 1
ATOM 608 O O . LEU A 1 83 ? 10.477 46.117 59.074 1.00 17.83 83 LEU A O 1
ATOM 613 N N . SER A 1 84 ? 11.074 48.079 58.165 1.00 13.62 84 SER A N 1
ATOM 614 C CA . SER A 1 84 ? 12.237 47.509 57.501 1.00 12.15 84 SER A CA 1
ATOM 615 C C . SER A 1 84 ? 13.426 47.819 58.408 1.00 15.40 84 SER A C 1
ATOM 616 O O . SER A 1 84 ? 13.621 48.957 58.859 1.00 14.40 84 SER A O 1
ATOM 619 N N . ILE A 1 85 ? 14.215 46.793 58.694 1.00 13.53 85 ILE A N 1
ATOM 620 C CA . ILE A 1 85 ? 15.336 46.955 59.610 1.00 13.57 85 ILE A CA 1
ATOM 621 C C . ILE A 1 85 ? 16.608 46.212 59.198 1.00 12.75 85 ILE A C 1
ATOM 622 O O . ILE A 1 85 ? 16.583 45.339 58.323 1.00 13.01 85 ILE A O 1
ATOM 627 N N . ASN A 1 86 ? 17.707 46.565 59.862 1.00 13.27 86 ASN A N 1
ATOM 628 C CA . ASN A 1 86 ? 19.016 45.935 59.654 1.00 13.49 86 ASN A CA 1
ATOM 629 C C . ASN A 1 86 ? 19.407 45.543 61.077 1.00 14.52 86 ASN A C 1
ATOM 630 O O . ASN A 1 86 ? 19.752 46.404 61.894 1.00 15.19 86 ASN A O 1
ATOM 635 N N . SER A 1 87 ? 19.316 44.256 61.395 1.00 14.83 87 SER A N 1
ATOM 636 C CA . SER A 1 87 ? 19.640 43.798 62.743 1.00 16.85 87 SER A CA 1
ATOM 637 C C . SER A 1 87 ? 21.126 43.813 63.045 1.00 17.88 87 SER A C 1
ATOM 638 O O . SER A 1 87 ? 21.521 43.743 64.207 1.00 16.72 87 SER A O 1
ATOM 641 N N . VAL A 1 88 ? 21.951 43.894 62.005 1.00 18.12 88 VAL A N 1
ATOM 642 C CA . VAL A 1 88 ? 23.390 43.924 62.213 1.00 19.65 88 VAL A CA 1
ATOM 643 C C . VAL A 1 88 ? 23.891 45.289 62.673 1.00 20.54 88 VAL A C 1
ATOM 644 O O . VAL A 1 88 ? 24.652 45.376 63.638 1.00 19.34 88 VAL A O 1
ATOM 648 N N . ASN A 1 89 ? 23.457 46.356 62.009 1.00 18.97 89 ASN A N 1
ATOM 649 C CA . ASN A 1 89 ? 23.920 47.690 62.391 1.00 19.13 89 ASN A CA 1
ATOM 650 C C . ASN A 1 89 ? 22.899 48.514 63.167 1.00 20.09 89 ASN A C 1
ATOM 651 O O . ASN A 1 89 ? 23.205 49.623 63.617 1.00 18.18 89 ASN A O 1
ATOM 656 N N . GLY A 1 90 ? 21.681 47.990 63.307 1.00 17.45 90 GLY A N 1
ATOM 657 C CA . GLY A 1 90 ? 20.666 48.682 64.089 1.00 17.89 90 GLY A CA 1
ATOM 658 C C . GLY A 1 90 ? 19.648 49.555 63.381 1.00 18.88 90 GLY A C 1
ATOM 659 O O . GLY A 1 90 ? 18.726 50.062 64.013 1.00 17.48 90 GLY A O 1
ATOM 660 N N . GLN A 1 91 ? 19.819 49.750 62.080 1.00 17.62 91 GLN A N 1
ATOM 661 C CA . GLN A 1 91 ? 18.887 50.556 61.305 1.00 18.73 91 GLN A CA 1
ATOM 662 C C . GLN A 1 91 ? 17.417 50.162 61.540 1.00 17.63 91 GLN A C 1
ATOM 663 O O . GLN A 1 91 ? 17.008 49.029 61.277 1.00 13.80 91 GLN A O 1
ATOM 669 N N . GLY A 1 92 ? 16.634 51.109 62.047 1.00 15.83 92 GLY A N 1
ATOM 670 C CA . GLY A 1 92 ? 15.225 50.867 62.289 1.00 14.37 92 GLY A CA 1
ATOM 671 C C . GLY A 1 92 ? 14.820 50.154 63.564 1.00 16.10 92 GLY A C 1
ATOM 672 O O . GLY A 1 92 ? 13.623 50.049 63.849 1.00 13.11 92 GLY A O 1
ATOM 673 N N . LEU A 1 93 ? 15.776 49.674 64.352 1.00 16.72 93 LEU A N 1
ATOM 674 C CA . LEU A 1 93 ? 15.396 48.969 65.578 1.00 21.23 93 LEU A CA 1
ATOM 675 C C . LEU A 1 93 ? 14.778 49.895 66.623 1.00 21.41 93 LEU A C 1
ATOM 676 O O . LEU A 1 93 ? 14.052 49.441 67.511 1.00 20.22 93 LEU A O 1
ATOM 681 N N . ASN A 1 94 ? 15.048 51.191 66.496 1.00 21.29 94 ASN A N 1
ATOM 682 C CA . ASN A 1 94 ? 14.525 52.181 67.433 1.00 23.73 94 ASN A CA 1
ATOM 683 C C . ASN A 1 94 ? 13.032 52.434 67.238 1.00 22.21 94 ASN A C 1
ATOM 684 O O . ASN A 1 94 ? 12.410 53.160 68.016 1.00 24.85 94 ASN A O 1
ATOM 689 N N . GLN A 1 95 ? 12.461 51.837 66.204 1.00 21.10 95 GLN A N 1
ATOM 690 C CA . GLN A 1 95 ? 11.046 52.020 65.913 1.00 20.73 95 GLN A CA 1
ATOM 691 C C . GLN A 1 95 ? 10.185 50.872 66.430 1.00 18.91 95 GLN A C 1
ATOM 692 O O . GLN A 1 95 ? 8.955 50.974 66.474 1.00 19.63 95 GLN A O 1
ATOM 698 N N . ILE A 1 96 ? 10.830 49.782 66.828 1.00 17.96 96 ILE A N 1
ATOM 699 C CA . ILE A 1 96 ? 10.114 48.606 67.325 1.00 17.69 96 ILE A CA 1
ATOM 700 C C . IL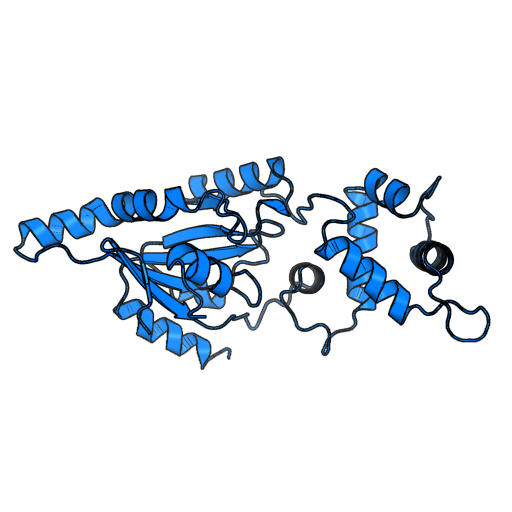E A 1 96 ? 9.294 48.826 68.602 1.00 18.75 96 ILE A C 1
ATOM 701 O O . ILE A 1 96 ? 8.095 48.527 68.633 1.00 17.67 96 ILE A O 1
ATOM 706 N N . VAL A 1 97 ? 9.932 49.334 69.656 1.00 18.41 97 VAL A N 1
ATOM 707 C CA . VAL A 1 97 ? 9.220 49.571 70.906 1.00 18.00 97 VAL A CA 1
ATOM 708 C C . VAL A 1 97 ? 8.108 50.599 70.732 1.00 18.34 97 VAL A C 1
ATOM 709 O O . VAL A 1 97 ? 6.991 50.401 71.205 1.00 15.44 97 VAL A O 1
ATOM 713 N N . PRO A 1 98 ? 8.403 51.725 70.061 1.00 18.97 98 PRO A N 1
ATOM 714 C CA . PRO A 1 98 ? 7.372 52.747 69.853 1.00 18.84 98 PRO A CA 1
ATOM 715 C C . PRO A 1 98 ? 6.155 52.160 69.138 1.00 19.38 98 PRO A C 1
ATOM 716 O O . PRO A 1 98 ? 5.012 52.379 69.542 1.00 19.01 98 PRO A O 1
ATOM 720 N N . ALA A 1 99 ? 6.405 51.415 68.067 1.00 18.06 99 ALA A N 1
ATOM 721 C CA . ALA A 1 99 ? 5.321 50.799 67.320 1.00 19.45 99 ALA A CA 1
ATOM 722 C C . ALA A 1 99 ? 4.533 49.838 68.206 1.00 18.14 99 ALA A C 1
ATOM 723 O O . ALA A 1 99 ? 3.307 49.826 68.178 1.00 17.74 99 ALA A O 1
ATOM 725 N N . SER A 1 100 ? 5.248 49.041 68.996 1.00 17.46 100 SER A N 1
ATOM 726 C CA . SER A 1 100 ? 4.621 48.056 69.876 1.00 17.24 100 SER A CA 1
ATOM 727 C C . SER A 1 100 ? 3.671 48.688 70.895 1.00 17.61 100 SER A C 1
ATOM 728 O O . SER A 1 100 ? 2.600 48.146 71.176 1.00 16.40 100 SER A O 1
ATOM 731 N N . LYS A 1 101 ? 4.071 49.828 71.448 1.00 16.26 101 LYS A N 1
ATOM 732 C CA . LYS A 1 101 ? 3.258 50.535 72.426 1.00 18.42 101 LYS A CA 1
ATOM 733 C C . LYS A 1 101 ? 1.991 51.097 71.797 1.00 18.12 101 LYS A C 1
ATOM 734 O O . LYS A 1 101 ? 0.927 51.090 72.417 1.00 19.55 101 LYS A O 1
ATOM 740 N N . GLU A 1 102 ? 2.101 51.594 70.569 1.00 18.20 102 GLU A N 1
ATOM 741 C CA . GLU A 1 102 ? 0.940 52.143 69.881 1.00 19.29 102 GLU A CA 1
ATOM 742 C C . GLU A 1 102 ? -0.066 51.046 69.587 1.00 19.70 102 GLU A C 1
ATOM 743 O O . GLU A 1 102 ? -1.264 51.225 69.786 1.00 19.71 102 GLU A O 1
ATOM 749 N N . ILE A 1 103 ? 0.429 49.903 69.117 1.00 19.23 103 ILE A N 1
ATOM 750 C CA . ILE A 1 103 ? -0.435 48.776 68.787 1.00 20.86 103 ILE A CA 1
ATOM 751 C C . ILE A 1 103 ? -1.154 48.226 70.011 1.00 21.00 103 ILE A C 1
ATOM 752 O O . ILE A 1 103 ? -2.322 47.842 69.936 1.00 18.97 103 ILE A O 1
ATOM 757 N N . LEU A 1 104 ? -0.454 48.201 71.141 1.00 20.64 104 LEU A N 1
ATOM 758 C CA . LEU A 1 104 ? -1.013 47.666 72.379 1.00 21.89 104 LEU A CA 1
ATOM 759 C C . LEU A 1 104 ? -1.624 48.730 73.291 1.00 22.14 104 LEU A C 1
ATOM 760 O O . LEU A 1 104 ? -2.073 48.415 74.393 1.00 22.02 104 LEU A O 1
ATOM 765 N N . GLN A 1 105 ? -1.653 49.980 72.832 1.00 23.11 105 GLN A N 1
ATOM 766 C CA . GLN A 1 105 ? -2.198 51.080 73.634 1.00 25.20 105 GLN A CA 1
ATOM 767 C C . GLN A 1 105 ? -3.590 50.812 74.204 1.00 24.57 105 GLN A C 1
ATOM 768 O O . GLN A 1 105 ? -3.829 50.998 75.399 1.00 24.37 105 GLN A O 1
ATOM 774 N N . GLU A 1 106 ? -4.509 50.384 73.348 1.00 23.55 106 GLU A N 1
ATOM 775 C CA . GLU A 1 106 ? -5.873 50.102 73.776 1.00 24.86 106 GLU A CA 1
ATOM 776 C C . GLU A 1 106 ? -5.928 48.986 74.821 1.00 23.68 106 GLU A C 1
ATOM 777 O O . GLU A 1 106 ? -6.601 49.115 75.844 1.00 21.24 106 GLU A O 1
ATOM 783 N N . LYS A 1 107 ? -5.216 47.893 74.563 1.00 23.63 107 LYS A N 1
ATOM 784 C CA . LYS A 1 107 ? -5.193 46.770 75.496 1.00 23.07 107 LYS A CA 1
ATOM 785 C C . LYS A 1 107 ? -4.671 47.222 76.858 1.00 21.64 107 LYS A C 1
ATOM 786 O O . LYS A 1 107 ? -5.325 47.028 77.886 1.00 22.24 107 LYS A O 1
ATOM 792 N N . PHE A 1 108 ? -3.493 47.832 76.856 1.00 20.64 108 PHE A N 1
ATOM 793 C CA . PHE A 1 108 ? -2.870 48.312 78.081 1.00 21.84 108 PHE A CA 1
ATOM 794 C C . PHE A 1 108 ? -3.708 49.354 78.819 1.00 22.89 108 PHE A C 1
ATOM 795 O O . PHE A 1 108 ? -3.858 49.280 80.042 1.00 19.71 108 PHE A O 1
ATOM 803 N N . ASP A 1 109 ? -4.267 50.319 78.094 1.00 23.27 109 ASP A N 1
ATOM 804 C CA . ASP A 1 109 ? -5.094 51.335 78.752 1.00 25.81 109 ASP A CA 1
ATOM 805 C C . ASP A 1 109 ? -6.316 50.699 79.417 1.00 25.45 109 ASP A C 1
ATOM 806 O O . ASP A 1 109 ? -6.777 51.159 80.461 1.00 24.52 109 ASP A O 1
ATOM 811 N N . ARG A 1 110 ? -6.837 49.644 78.798 1.00 24.50 110 ARG A N 1
ATOM 812 C CA . ARG A 1 110 ? -7.999 48.941 79.326 1.00 26.39 110 ARG A CA 1
ATOM 813 C C . ARG A 1 110 ? -7.618 48.201 80.612 1.00 25.88 110 ARG A C 1
ATOM 814 O O . ARG A 1 110 ? -8.387 48.193 81.577 1.00 25.29 110 ARG A O 1
ATOM 822 N N . MET A 1 111 ? -6.436 47.586 80.623 1.00 23.89 111 MET A N 1
ATOM 823 C CA . MET A 1 111 ? -5.958 46.866 81.801 1.00 24.62 111 MET A CA 1
ATOM 824 C C . MET A 1 111 ? -5.725 47.859 82.935 1.00 26.05 111 MET A C 1
ATOM 825 O O . MET A 1 111 ? -6.127 47.620 84.076 1.00 25.62 111 MET A O 1
ATOM 830 N N . ARG A 1 112 ? -5.094 48.987 82.617 1.00 26.73 112 ARG A N 1
ATOM 831 C CA . ARG A 1 112 ? -4.828 50.010 83.627 1.00 28.78 112 ARG A CA 1
ATOM 832 C C . ARG A 1 112 ? -6.112 50.505 84.284 1.00 27.58 112 ARG A C 1
ATOM 833 O O . ARG A 1 112 ? -6.180 50.635 85.502 1.00 27.81 112 ARG A O 1
ATOM 841 N N . ALA A 1 113 ? -7.127 50.778 83.473 1.00 27.85 113 ALA A N 1
ATOM 842 C CA . ALA A 1 113 ? -8.398 51.271 83.986 1.00 27.40 113 ALA A CA 1
ATOM 843 C C . ALA A 1 113 ? -9.101 50.250 84.874 1.00 27.05 113 ALA A C 1
ATOM 844 O O . ALA A 1 113 ? -9.956 50.612 85.680 1.00 27.06 113 ALA A O 1
ATOM 846 N N . LYS A 1 114 ? -8.751 48.976 84.716 1.00 26.36 114 LYS A N 1
ATOM 847 C CA . LYS A 1 114 ? -9.358 47.917 85.510 1.00 25.23 114 LYS A CA 1
ATOM 848 C C . LYS A 1 114 ? -8.563 47.629 86.785 1.00 25.72 114 LYS A C 1
ATOM 849 O O . LYS A 1 114 ? -8.932 46.756 87.574 1.00 25.30 114 LYS A O 1
ATOM 855 N N . GLY A 1 115 ? -7.467 48.355 86.982 1.00 26.18 115 GLY A N 1
ATOM 856 C CA . GLY A 1 115 ? -6.661 48.167 88.180 1.00 27.28 115 GLY A CA 1
ATOM 857 C C . GLY A 1 115 ? -5.401 47.328 88.038 1.00 28.36 115 GLY A C 1
ATOM 858 O O . GLY A 1 115 ? -4.643 47.175 88.998 1.00 28.96 115 GLY A O 1
ATOM 859 N N . VAL A 1 116 ? -5.172 46.779 86.851 1.00 28.90 116 VAL A N 1
ATOM 860 C CA . VAL A 1 116 ? -3.985 45.960 86.611 1.00 30.03 116 VAL A CA 1
ATOM 861 C C . VAL A 1 116 ? -2.844 46.848 86.134 1.00 32.46 116 VAL A C 1
ATOM 862 O O . VAL A 1 116 ? -2.907 47.419 85.046 1.00 35.07 116 VAL A O 1
ATOM 866 N N . LYS A 1 117 ? -1.801 46.960 86.950 1.00 34.71 117 LYS A N 1
ATOM 867 C CA . LYS A 1 117 ? -0.660 47.798 86.617 1.00 37.79 117 LYS A CA 1
ATOM 868 C C . LYS A 1 117 ? 0.085 47.368 85.356 1.00 39.27 117 LYS A C 1
ATOM 869 O O . LYS A 1 117 ? 0.127 46.187 85.010 1.00 36.64 117 LYS A O 1
ATOM 875 N N . PRO A 1 118 ? 0.687 48.339 84.649 1.00 40.37 118 PRO A N 1
ATOM 876 C CA . PRO A 1 118 ? 1.433 48.067 83.419 1.00 40.65 118 PRO A CA 1
ATOM 877 C C . PRO A 1 118 ? 2.658 47.202 83.671 1.00 39.53 118 PRO A C 1
ATOM 878 O O . PRO A 1 118 ? 3.307 47.308 84.710 1.00 39.26 118 PRO A O 1
ATOM 882 N N . ARG A 1 119 ? 2.963 46.337 82.712 1.00 38.92 119 ARG A N 1
ATOM 883 C CA . ARG A 1 119 ? 4.111 45.449 82.818 1.00 37.22 119 ARG A CA 1
ATOM 884 C C . ARG A 1 119 ? 4.933 45.605 81.538 1.00 34.74 119 ARG A C 1
ATOM 885 O O . ARG A 1 119 ? 4.473 46.223 80.579 1.00 34.75 119 ARG A O 1
ATOM 893 N N . ALA A 1 120 ? 6.142 45.061 81.520 1.00 30.89 120 ALA A N 1
ATOM 894 C CA . ALA A 1 120 ? 6.979 45.162 80.332 1.00 29.25 120 ALA A CA 1
ATOM 895 C C . ALA A 1 120 ? 6.319 44.396 79.191 1.00 27.34 120 ALA A C 1
ATOM 896 O O . ALA A 1 120 ? 5.795 43.300 79.390 1.00 26.44 120 ALA A O 1
ATOM 898 N N . ILE A 1 121 ? 6.336 44.979 77.998 1.00 25.27 121 ILE A N 1
ATOM 899 C CA . ILE A 1 121 ? 5.743 44.340 76.831 1.00 23.11 121 ILE A CA 1
ATOM 900 C C . ILE A 1 121 ? 6.392 42.980 76.597 1.00 22.68 121 ILE A C 1
ATOM 901 O O . ILE A 1 121 ? 7.611 42.843 76.683 1.00 21.16 121 ILE A O 1
ATOM 906 N N . ARG A 1 122 ? 5.570 41.975 76.318 1.00 22.77 122 ARG A N 1
ATOM 907 C CA . ARG A 1 122 ? 6.064 40.631 76.059 1.00 22.95 122 ARG A CA 1
ATOM 908 C C . ARG A 1 122 ? 5.848 40.283 74.593 1.00 22.13 122 ARG A C 1
ATOM 909 O O . ARG A 1 122 ? 4.713 40.196 74.128 1.00 21.15 122 ARG A O 1
ATOM 917 N N . ALA A 1 123 ? 6.949 40.082 73.874 1.00 20.65 123 ALA A N 1
ATOM 918 C CA . ALA A 1 123 ? 6.899 39.786 72.449 1.00 19.22 123 ALA A CA 1
ATOM 919 C C . ALA A 1 123 ? 7.541 38.467 72.046 1.00 20.91 123 ALA A C 1
ATOM 920 O O . ALA A 1 123 ? 8.518 38.012 72.648 1.00 21.70 123 ALA A O 1
ATOM 922 N N . LEU A 1 124 ? 6.988 37.875 70.995 1.00 20.62 124 LEU A N 1
ATOM 923 C CA . LEU A 1 124 ? 7.484 36.619 70.465 1.00 20.74 124 LEU A CA 1
ATOM 924 C C . LEU A 1 124 ? 8.180 36.866 69.132 1.00 19.42 124 LEU A C 1
ATOM 925 O O . LEU A 1 124 ? 7.644 37.550 68.264 1.00 18.35 124 LEU A O 1
ATOM 930 N N . ILE A 1 125 ? 9.376 36.314 68.982 1.00 18.84 125 ILE A N 1
ATOM 931 C CA . ILE A 1 125 ? 10.141 36.459 67.750 1.00 19.23 125 ILE A CA 1
ATOM 932 C C . ILE A 1 125 ? 9.951 35.185 66.941 1.00 19.66 125 ILE A C 1
ATOM 933 O O . ILE A 1 125 ? 10.304 34.100 67.405 1.00 19.06 125 ILE A O 1
ATOM 938 N N . ILE A 1 126 ? 9.377 35.304 65.746 1.00 18.07 126 ILE A N 1
ATOM 939 C CA . ILE A 1 126 ? 9.175 34.136 64.895 1.00 18.61 126 ILE A CA 1
ATOM 940 C C . ILE A 1 126 ? 9.684 34.389 63.481 1.00 18.57 126 ILE A C 1
ATOM 941 O O . ILE A 1 126 ? 9.824 35.536 63.060 1.00 17.91 126 ILE A O 1
ATOM 946 N N . GLY A 1 127 ? 9.960 33.315 62.748 1.00 16.53 127 GLY A N 1
ATOM 947 C CA . GLY A 1 127 ? 10.444 33.469 61.388 1.00 18.51 127 GLY A CA 1
ATOM 948 C C . GLY A 1 127 ? 11.186 32.261 60.857 1.00 20.39 127 GLY A C 1
ATOM 949 O O . GLY A 1 127 ? 11.590 31.376 61.618 1.00 21.37 127 GLY A O 1
ATOM 950 N N . ILE A 1 128 ? 11.365 32.226 59.541 1.00 19.82 128 ILE A N 1
ATOM 951 C CA . ILE A 1 128 ? 12.062 31.122 58.897 1.00 20.42 128 ILE A CA 1
ATOM 952 C C . ILE A 1 128 ? 13.530 31.090 59.302 1.00 20.26 128 ILE A C 1
ATOM 953 O O . ILE A 1 128 ? 14.081 32.082 59.789 1.00 19.12 128 ILE A O 1
ATOM 958 N N . PRO A 1 129 ? 14.184 29.939 59.108 1.00 20.53 129 PRO A N 1
ATOM 959 C CA . PRO A 1 129 ? 15.594 29.783 59.459 1.00 18.41 129 PRO A CA 1
ATOM 960 C C . PRO A 1 129 ? 16.503 30.829 58.821 1.00 19.30 129 PRO A C 1
ATOM 961 O O . PRO A 1 129 ? 16.286 31.241 57.679 1.00 19.15 129 PRO A O 1
ATOM 965 N N . ASN A 1 130 ? 17.503 31.260 59.584 1.00 19.51 130 ASN A N 1
ATOM 966 C CA . ASN A 1 130 ? 18.508 32.212 59.122 1.00 22.15 130 ASN A CA 1
ATOM 967 C C . ASN A 1 130 ? 18.006 33.618 58.766 1.00 22.27 130 ASN A C 1
ATOM 968 O O . ASN A 1 130 ? 18.738 34.411 58.164 1.00 21.15 130 ASN A O 1
ATOM 973 N N . VAL A 1 131 ? 16.776 33.938 59.157 1.00 20.38 131 VAL A N 1
ATOM 974 C CA . VAL A 1 131 ? 16.203 35.248 58.855 1.00 20.00 131 VAL A CA 1
ATOM 975 C C . VAL A 1 131 ? 16.819 36.365 59.713 1.00 19.34 131 VAL A C 1
ATOM 976 O O . VAL A 1 131 ? 16.712 37.552 59.384 1.00 19.26 131 VAL A O 1
ATOM 980 N N . GLY A 1 132 ? 17.457 35.975 60.812 1.00 17.44 132 GLY A N 1
ATOM 981 C CA . GLY A 1 132 ? 18.104 36.934 61.696 1.00 16.20 132 GLY A CA 1
ATOM 982 C C . GLY A 1 132 ? 17.475 37.118 63.067 1.00 16.24 132 GLY A C 1
ATOM 983 O O . GLY A 1 132 ? 17.709 38.137 63.721 1.00 16.50 132 GLY A O 1
ATOM 984 N N . LYS A 1 133 ? 16.692 36.138 63.514 1.00 16.08 133 LYS A N 1
ATOM 985 C CA . LYS A 1 133 ? 16.030 36.210 64.811 1.00 17.65 133 LYS A CA 1
ATOM 986 C C . LYS A 1 133 ? 17.000 36.409 65.977 1.00 19.16 133 LYS A C 1
ATOM 987 O O . LYS A 1 133 ? 16.760 37.240 66.860 1.00 22.59 133 LYS A O 1
ATOM 993 N N . SER A 1 134 ? 18.089 35.651 65.999 1.00 20.68 134 SER A N 1
ATOM 994 C CA . SER A 1 134 ? 19.068 35.786 67.084 1.00 23.70 134 SER A CA 1
ATOM 995 C C . SER A 1 134 ? 19.826 37.099 67.042 1.00 22.93 134 SER A C 1
ATOM 996 O O . SER A 1 134 ? 20.082 37.714 68.077 1.00 23.04 134 SER A O 1
ATOM 999 N N . THR A 1 135 ? 20.199 37.517 65.841 1.00 20.81 135 THR A N 1
ATOM 1000 C CA . THR A 1 135 ? 20.931 38.762 65.669 1.00 20.94 135 THR A CA 1
ATOM 1001 C C . THR A 1 135 ? 20.103 39.910 66.250 1.00 18.48 135 THR A C 1
ATOM 1002 O O . THR A 1 135 ? 20.610 40.727 67.025 1.00 21.06 135 THR A O 1
ATOM 1006 N N . LEU A 1 136 ? 18.826 39.950 65.880 1.00 17.44 136 LEU A N 1
ATOM 1007 C CA . LEU A 1 136 ? 17.911 40.982 66.363 1.00 16.38 136 LEU A CA 1
ATOM 1008 C C . LEU A 1 136 ? 17.815 40.982 67.891 1.00 16.33 136 LEU A C 1
ATOM 1009 O O . LEU A 1 136 ? 17.898 42.031 68.532 1.00 16.51 136 LEU A O 1
ATOM 1014 N N . ILE A 1 137 ? 17.646 39.801 68.475 1.00 15.33 137 ILE A N 1
ATOM 1015 C CA . ILE A 1 137 ? 17.540 39.682 69.923 1.00 17.00 137 ILE A CA 1
ATOM 1016 C C . ILE A 1 137 ? 18.808 40.182 70.619 1.00 17.33 137 ILE A C 1
ATOM 1017 O O . ILE A 1 137 ? 18.739 40.975 71.564 1.00 18.18 137 ILE A O 1
ATOM 1022 N N . ASN A 1 138 ? 19.962 39.725 70.143 1.00 19.75 138 ASN A N 1
ATOM 1023 C CA . ASN A 1 138 ? 21.244 40.127 70.714 1.00 23.54 138 ASN A CA 1
ATOM 1024 C C . ASN A 1 138 ? 21.458 41.635 70.613 1.00 25.61 138 ASN A C 1
ATOM 1025 O O . ASN A 1 138 ? 21.953 42.266 71.551 1.00 27.20 138 ASN A O 1
ATOM 1030 N N . ARG A 1 139 ? 21.084 42.209 69.476 1.00 26.11 139 ARG A N 1
ATOM 1031 C CA . ARG A 1 139 ? 21.229 43.646 69.263 1.00 25.64 139 ARG A CA 1
ATOM 1032 C C . ARG A 1 139 ? 20.312 44.397 70.232 1.00 25.22 139 ARG A C 1
ATOM 1033 O O . ARG A 1 139 ? 20.754 45.304 70.935 1.00 23.49 139 ARG A O 1
ATOM 1041 N N . LEU A 1 140 ? 19.035 44.020 70.272 1.00 23.63 140 LEU A N 1
ATOM 1042 C CA . LEU A 1 140 ? 18.094 44.676 71.179 1.00 24.44 140 LEU A CA 1
ATOM 1043 C C . LEU A 1 140 ? 18.500 44.519 72.648 1.00 25.79 140 LEU A C 1
ATOM 1044 O O . LEU A 1 140 ? 18.493 45.488 73.406 1.00 25.66 140 LEU A O 1
ATOM 1049 N N . ALA A 1 141 ? 18.856 43.302 73.045 1.00 26.28 141 ALA A N 1
ATOM 1050 C CA . ALA A 1 141 ? 19.245 43.036 74.424 1.00 29.64 141 ALA A CA 1
ATOM 1051 C C . ALA A 1 141 ? 20.625 43.594 74.752 1.00 33.13 141 ALA A C 1
ATOM 1052 O O . ALA A 1 141 ? 21.005 43.674 75.920 1.00 33.63 141 ALA A O 1
ATOM 1054 N N . LYS A 1 142 ? 21.363 43.982 73.715 1.00 36.55 142 LYS A N 1
ATOM 1055 C CA . LYS A 1 142 ? 22.708 44.523 73.869 1.00 40.42 142 LYS A CA 1
ATOM 1056 C C . LYS A 1 142 ? 23.590 43.539 74.626 1.00 42.14 142 LYS A C 1
ATOM 1057 O O . LYS A 1 142 ? 24.343 43.921 75.521 1.00 42.61 142 LYS A O 1
ATOM 1063 N N . LYS A 1 143 ? 23.486 42.266 74.261 1.00 43.93 143 LYS A N 1
ATOM 1064 C CA . LYS A 1 143 ? 24.275 41.221 74.896 1.00 46.66 143 LYS A CA 1
ATOM 1065 C C . LYS A 1 143 ? 24.184 39.924 74.106 1.00 48.57 143 LYS A C 1
ATOM 1066 O O . LYS A 1 143 ? 23.185 39.660 73.436 1.00 48.94 143 LYS A O 1
ATOM 1072 N N . ASN A 1 144 ? 25.237 39.118 74.184 1.00 50.05 144 ASN A N 1
ATOM 1073 C CA . ASN A 1 144 ? 25.270 37.843 73.485 1.00 52.29 144 ASN A CA 1
ATOM 1074 C C . ASN A 1 144 ? 24.579 36.779 74.317 1.00 52.87 144 ASN A C 1
ATOM 1075 O O . ASN A 1 144 ? 25.212 36.107 75.131 1.00 53.39 144 ASN A O 1
ATOM 1080 N N . ILE A 1 145 ? 23.275 36.635 74.109 1.00 53.21 145 ILE A N 1
ATOM 1081 C CA . ILE A 1 145 ? 22.484 35.656 74.844 1.00 54.42 145 ILE A CA 1
ATOM 1082 C C . ILE A 1 145 ? 22.034 34.528 73.922 1.00 54.88 145 ILE A C 1
ATOM 1083 O O . ILE A 1 145 ? 21.815 33.401 74.366 1.00 55.76 145 ILE A O 1
ATOM 1088 N N . ALA A 1 146 ? 21.903 34.841 72.636 1.00 55.08 146 ALA A N 1
ATOM 1089 C CA . ALA A 1 146 ? 21.478 33.865 71.638 1.00 55.21 146 ALA A CA 1
ATOM 1090 C C . ALA A 1 146 ? 22.632 33.485 70.716 1.00 55.07 146 ALA A C 1
ATOM 1091 O O . ALA A 1 146 ? 23.036 34.268 69.855 1.00 55.24 146 ALA A O 1
ATOM 1093 N N . GLN A 1 159 ? 12.467 31.951 76.826 1.00 56.48 159 GLN A N 1
ATOM 1094 C CA . GLN A 1 159 ? 13.380 32.047 77.957 1.00 55.66 159 GLN A CA 1
ATOM 1095 C C . GLN A 1 159 ? 13.354 33.432 78.611 1.00 54.34 159 GLN A C 1
ATOM 1096 O O . GLN A 1 159 ? 13.994 33.655 79.639 1.00 54.71 159 GLN A O 1
ATOM 1102 N N . TRP A 1 160 ? 12.607 34.354 78.010 1.00 52.40 160 TRP A N 1
ATOM 1103 C CA . TRP A 1 160 ? 12.475 35.717 78.525 1.00 50.05 160 TRP A CA 1
ATOM 1104 C C . TRP A 1 160 ? 13.763 36.536 78.512 1.00 47.55 160 TRP A C 1
ATOM 1105 O O . TRP A 1 160 ? 14.442 36.676 79.532 1.00 47.08 160 TRP A O 1
ATOM 1116 N N . VAL A 1 161 ? 14.092 37.075 77.342 1.00 43.83 161 VAL A N 1
ATOM 1117 C CA . VAL A 1 161 ? 15.276 37.911 77.181 1.00 39.44 161 VAL A CA 1
ATOM 1118 C C . VAL A 1 161 ? 14.850 39.339 77.493 1.00 38.76 161 VAL A C 1
ATOM 1119 O O . VAL A 1 161 ? 13.942 39.873 76.856 1.00 37.58 161 VAL A O 1
ATOM 1123 N N . LYS A 1 162 ? 15.503 39.954 78.472 1.00 39.19 162 LYS A N 1
ATOM 1124 C CA . LYS A 1 162 ? 15.169 41.316 78.862 1.00 40.45 162 LYS A CA 1
ATOM 1125 C C . LYS A 1 162 ? 15.826 42.363 77.978 1.00 40.56 162 LYS A C 1
ATOM 1126 O O . LYS A 1 162 ? 16.999 42.253 77.619 1.00 41.72 162 LYS A O 1
ATOM 1132 N N . VAL A 1 163 ? 15.047 43.378 77.628 1.00 39.94 163 VAL A N 1
ATOM 1133 C CA . VAL A 1 163 ? 15.514 44.474 76.796 1.00 40.24 163 VAL A CA 1
ATOM 1134 C C . VAL A 1 163 ? 15.108 45.764 77.502 1.00 41.67 163 VAL A C 1
ATOM 1135 O O . VAL A 1 163 ? 14.043 46.325 77.239 1.00 41.02 163 VAL A O 1
ATOM 1139 N N . GLY A 1 164 ? 15.957 46.224 78.415 1.00 43.47 164 GLY A N 1
ATOM 1140 C CA . GLY A 1 164 ? 15.652 47.434 79.156 1.00 43.79 164 GLY A CA 1
ATOM 1141 C C . GLY A 1 164 ? 14.568 47.148 80.173 1.00 44.62 164 GLY A C 1
ATOM 1142 O O . GLY A 1 164 ? 14.521 46.058 80.747 1.00 44.50 164 GLY A O 1
ATOM 1143 N N . LYS A 1 165 ? 13.691 48.120 80.400 1.00 45.31 165 LYS A N 1
ATOM 1144 C CA . LYS A 1 165 ? 12.606 47.945 81.356 1.00 45.73 165 LYS A CA 1
ATOM 1145 C C . LYS A 1 165 ? 11.271 48.039 80.630 1.00 44.94 165 LYS A C 1
ATOM 1146 O O . LYS A 1 165 ? 10.221 48.162 81.260 1.00 44.65 165 LYS A O 1
ATOM 1152 N N . GLU A 1 166 ? 11.313 47.971 79.304 1.00 42.70 166 GLU A N 1
ATOM 1153 C CA . GLU A 1 166 ? 10.096 48.089 78.516 1.00 40.73 166 GLU A CA 1
ATOM 1154 C C . GLU A 1 166 ? 9.754 46.863 77.687 1.00 37.26 166 GLU A C 1
ATOM 1155 O O . GLU A 1 166 ? 8.625 46.728 77.223 1.00 35.28 166 GLU A O 1
ATOM 1161 N N . LEU A 1 167 ? 10.706 45.958 77.509 1.00 34.49 167 LEU A N 1
ATOM 1162 C CA . LEU A 1 167 ? 10.433 44.792 76.683 1.00 33.08 167 LEU A CA 1
ATOM 1163 C C . LEU A 1 167 ? 11.037 43.485 77.172 1.00 31.70 167 LEU A C 1
ATOM 1164 O O . LEU A 1 167 ? 12.108 43.460 77.776 1.00 29.63 167 LEU A O 1
ATOM 1169 N N . GLU A 1 168 ? 10.326 42.395 76.910 1.00 29.03 168 GLU A N 1
ATOM 1170 C CA . GLU A 1 168 ? 10.794 41.063 77.267 1.00 29.85 168 GLU A CA 1
ATOM 1171 C C . GLU A 1 168 ? 10.517 40.221 76.032 1.00 28.45 168 GLU A C 1
ATOM 1172 O O . GLU A 1 168 ? 9.403 40.232 75.506 1.00 27.64 168 GLU A O 1
ATOM 1178 N N . LEU A 1 169 ? 11.534 39.502 75.568 1.00 27.25 169 LEU A N 1
ATOM 1179 C CA . LEU A 1 169 ? 11.423 38.690 74.361 1.00 26.84 169 LEU A CA 1
ATOM 1180 C C . LEU A 1 169 ? 11.556 37.186 74.562 1.00 28.63 169 LEU A C 1
ATOM 1181 O O . LEU A 1 169 ? 12.215 36.720 75.492 1.00 26.61 169 LEU A O 1
ATOM 1186 N N . LEU A 1 170 ? 10.920 36.444 73.661 1.00 30.81 170 LEU A N 1
ATOM 1187 C CA . LEU A 1 170 ? 10.971 34.989 73.645 1.00 33.34 170 LEU A CA 1
ATOM 1188 C C . LEU A 1 170 ? 11.441 34.590 72.247 1.00 35.56 170 LEU A C 1
ATOM 1189 O O . LEU A 1 170 ? 10.848 34.991 71.243 1.00 35.59 170 LEU A O 1
ATOM 1194 N N . ASP A 1 171 ? 12.516 33.812 72.183 1.00 37.03 171 ASP A N 1
ATOM 1195 C CA . ASP A 1 171 ? 13.077 33.374 70.911 1.00 39.01 171 ASP A CA 1
ATOM 1196 C C . ASP A 1 171 ? 12.577 31.985 70.531 1.00 40.13 171 ASP A C 1
ATOM 1197 O O . ASP A 1 171 ? 12.346 31.140 71.397 1.00 41.36 171 ASP A O 1
ATOM 1202 N N . THR A 1 172 ? 12.405 31.764 69.230 1.00 38.43 172 THR A N 1
ATOM 1203 C CA . THR A 1 172 ? 11.939 30.485 68.708 1.00 37.45 172 THR A CA 1
ATOM 1204 C C . THR A 1 172 ? 12.845 30.047 67.554 1.00 37.19 172 THR A C 1
ATOM 1205 O O . THR A 1 172 ? 13.414 30.881 66.849 1.00 37.26 172 THR A O 1
ATOM 1209 N N . PRO A 1 173 ? 12.996 28.730 67.347 1.00 36.57 173 PRO A N 1
ATOM 1210 C CA . PRO A 1 173 ? 13.848 28.230 66.261 1.00 35.38 173 PRO A CA 1
ATOM 1211 C C . PRO A 1 173 ? 13.261 28.489 64.872 1.00 32.25 173 PRO A C 1
ATOM 1212 O O . PRO A 1 173 ? 12.046 28.590 64.713 1.00 30.40 173 PRO A O 1
ATOM 1216 N N . GLY A 1 174 ? 14.135 28.598 63.875 1.00 31.61 174 GLY A N 1
ATOM 1217 C CA . GLY A 1 174 ? 13.682 28.826 62.517 1.00 30.45 174 GLY A CA 1
ATOM 1218 C C . GLY A 1 174 ? 12.755 27.711 62.083 1.00 32.11 174 GLY A C 1
ATOM 1219 O O . GLY A 1 174 ? 13.022 26.538 62.348 1.00 29.64 174 GLY A O 1
ATOM 1220 N N . ILE A 1 175 ? 11.663 28.066 61.416 1.00 32.21 175 ILE A N 1
ATOM 1221 C CA . ILE A 1 175 ? 10.699 27.068 60.977 1.00 34.95 175 ILE A CA 1
ATOM 1222 C C . ILE A 1 175 ? 10.245 27.294 59.541 1.00 34.67 175 ILE A C 1
ATOM 1223 O O . ILE A 1 175 ? 10.069 28.429 59.109 1.00 34.00 175 ILE A O 1
ATOM 1228 N N . LEU A 1 176 ? 10.059 26.202 58.808 1.00 36.69 176 LEU A N 1
ATOM 1229 C CA . LEU A 1 176 ? 9.580 26.270 57.434 1.00 38.80 176 LEU A CA 1
ATOM 1230 C C . LEU A 1 176 ? 8.148 25.735 57.450 1.00 40.84 176 LEU A C 1
ATOM 1231 O O . LEU A 1 176 ? 7.500 25.751 58.496 1.00 40.54 176 LEU A O 1
ATOM 1236 N N . TRP A 1 177 ? 7.656 25.266 56.306 1.00 44.00 177 TRP A N 1
ATOM 1237 C CA . TRP A 1 177 ? 6.299 24.729 56.227 1.00 46.19 177 TRP A CA 1
ATOM 1238 C C . TRP A 1 177 ? 6.174 23.622 55.178 1.00 49.39 177 TRP A C 1
ATOM 1239 O O . TRP A 1 177 ? 6.868 23.632 54.160 1.00 49.22 177 TRP A O 1
ATOM 1250 N N . PRO A 1 178 ? 5.279 22.649 55.422 1.00 52.45 178 PRO A N 1
ATOM 1251 C CA . PRO A 1 178 ? 5.020 21.503 54.543 1.00 55.09 178 PRO A CA 1
ATOM 1252 C C . PRO A 1 178 ? 4.875 21.807 53.052 1.00 57.70 178 PRO A C 1
ATOM 1253 O O . PRO A 1 178 ? 5.799 21.582 52.268 1.00 57.46 178 PRO A O 1
ATOM 1257 N N . LYS A 1 179 ? 3.709 22.318 52.668 1.00 60.85 179 LYS A N 1
ATOM 1258 C CA . LYS A 1 179 ? 3.434 22.617 51.270 1.00 63.38 179 LYS A CA 1
ATOM 1259 C C . LYS A 1 179 ? 3.930 23.956 50.735 1.00 64.24 179 LYS A C 1
ATOM 1260 O O . LYS A 1 179 ? 3.151 24.887 50.524 1.00 64.19 179 LYS A O 1
ATOM 1266 N N . PHE A 1 180 ? 5.240 24.036 50.521 1.00 65.57 180 PHE A N 1
ATOM 1267 C CA . PHE A 1 180 ? 5.869 25.227 49.959 1.00 66.62 180 PHE A CA 1
ATOM 1268 C C . PHE A 1 180 ? 6.161 24.790 48.530 1.00 66.24 180 PHE A C 1
ATOM 1269 O O . PHE A 1 180 ? 6.990 25.369 47.829 1.00 67.19 180 PHE A O 1
ATOM 1277 N N . GLU A 1 181 ? 5.439 23.745 48.133 1.00 65.34 181 GLU A N 1
ATOM 1278 C CA . GLU A 1 181 ? 5.528 23.116 46.820 1.00 64.70 181 GLU A CA 1
ATOM 1279 C C . GLU A 1 181 ? 5.860 24.021 45.637 1.00 62.66 181 GLU A C 1
ATOM 1280 O O . GLU A 1 181 ? 6.473 23.569 44.669 1.00 63.51 181 GLU A O 1
ATOM 1286 N N . ASP A 1 182 ? 5.457 25.286 45.697 1.00 59.47 182 ASP A N 1
ATOM 1287 C CA . ASP A 1 182 ? 5.758 26.205 44.603 1.00 56.10 182 ASP A CA 1
ATOM 1288 C C . ASP A 1 182 ? 7.275 26.244 44.430 1.00 52.81 182 ASP A C 1
ATOM 1289 O O . ASP A 1 182 ? 7.987 26.820 45.251 1.00 52.28 182 ASP A O 1
ATOM 1294 N N . GLU A 1 183 ? 7.763 25.623 43.362 1.00 49.14 183 GLU A N 1
ATOM 1295 C CA . GLU A 1 183 ? 9.197 25.564 43.096 1.00 45.97 183 GLU A CA 1
ATOM 1296 C C . GLU A 1 183 ? 9.886 26.931 43.135 1.00 42.24 183 GLU A C 1
ATOM 1297 O O . GLU A 1 183 ? 11.047 27.035 43.529 1.00 40.89 183 GLU A O 1
ATOM 1303 N N . LEU A 1 184 ? 9.171 27.974 42.727 1.00 37.75 184 LEU A N 1
ATOM 1304 C CA . LEU A 1 184 ? 9.727 29.319 42.722 1.00 33.98 184 LEU A CA 1
ATOM 1305 C C . LEU A 1 184 ? 10.002 29.777 44.149 1.00 31.00 184 LEU A C 1
ATOM 1306 O O . LEU A 1 184 ? 11.041 30.375 44.433 1.00 30.54 184 LEU A O 1
ATOM 1311 N N . VAL A 1 185 ? 9.067 29.504 45.051 1.00 27.94 185 VAL A N 1
ATOM 1312 C CA . VAL A 1 185 ? 9.246 29.878 46.449 1.00 24.84 185 VAL A CA 1
ATOM 1313 C C . VAL A 1 185 ? 10.445 29.109 47.011 1.00 23.63 185 VAL A C 1
ATOM 1314 O O . VAL A 1 185 ? 11.250 29.664 47.752 1.00 21.39 185 VAL A O 1
ATOM 1318 N N . GLY A 1 186 ? 10.565 27.836 46.638 1.00 20.77 186 GLY A N 1
ATOM 1319 C CA . GLY A 1 186 ? 11.675 27.032 47.116 1.00 20.63 186 GLY A CA 1
ATOM 1320 C C . GLY A 1 186 ? 13.020 27.563 46.652 1.00 20.83 186 GLY A C 1
ATOM 1321 O O . GLY A 1 186 ? 13.973 27.612 47.424 1.00 20.88 186 GLY A O 1
ATOM 1322 N N . LEU A 1 187 ? 13.095 27.957 45.384 1.00 19.60 187 LEU A N 1
ATOM 1323 C CA . LEU A 1 187 ? 14.323 28.494 44.810 1.00 19.79 187 LEU A CA 1
ATOM 1324 C C . LEU A 1 187 ? 14.735 29.817 45.457 1.00 19.36 187 LEU A C 1
ATOM 1325 O O . LEU A 1 187 ? 15.923 30.081 45.638 1.00 18.43 187 LEU A O 1
ATOM 1330 N N . ARG A 1 188 ? 13.755 30.653 45.789 1.00 18.33 188 ARG A N 1
ATOM 1331 C CA . ARG A 1 188 ? 14.035 31.936 46.429 1.00 20.36 188 ARG A CA 1
ATOM 1332 C C . ARG A 1 188 ? 14.568 31.716 47.837 1.00 20.84 188 ARG A C 1
ATOM 1333 O O . ARG A 1 188 ? 15.481 32.415 48.288 1.00 21.36 188 ARG A O 1
ATOM 1341 N N . LEU A 1 189 ? 13.995 30.736 48.529 1.00 21.01 189 LEU A N 1
ATOM 1342 C CA . LEU A 1 189 ? 14.417 30.415 49.885 1.00 22.09 189 LEU A CA 1
ATOM 1343 C C . LEU A 1 189 ? 15.818 29.824 49.859 1.00 21.55 189 LEU A C 1
ATOM 1344 O O . LEU A 1 189 ? 16.658 30.147 50.698 1.00 21.42 189 LEU A O 1
ATOM 1349 N N . ALA A 1 190 ? 16.072 28.954 48.888 1.00 20.81 190 ALA A N 1
ATOM 1350 C CA . ALA A 1 190 ? 17.380 28.329 48.783 1.00 21.94 190 ALA A CA 1
ATOM 1351 C C . ALA A 1 190 ? 18.469 29.333 48.436 1.00 19.84 190 ALA A C 1
ATOM 1352 O O . ALA A 1 190 ? 19.538 29.325 49.041 1.00 21.28 190 ALA A O 1
ATOM 1354 N N . VAL A 1 191 ? 18.215 30.202 47.466 1.00 21.11 191 VAL A N 1
ATOM 1355 C CA . VAL A 1 191 ? 19.251 31.155 47.086 1.00 21.93 191 VAL A CA 1
ATOM 1356 C C . VAL A 1 191 ? 19.594 32.136 48.203 1.00 20.49 191 VAL A C 1
ATOM 1357 O O . VAL A 1 191 ? 20.753 32.519 48.353 1.00 19.41 191 VAL A O 1
ATOM 1361 N N . THR A 1 192 ? 18.595 32.522 48.994 1.00 20.01 192 THR A N 1
ATOM 1362 C CA . THR A 1 192 ? 18.808 33.461 50.093 1.00 19.25 192 THR A CA 1
ATOM 1363 C C . THR A 1 192 ? 19.428 32.837 51.346 1.00 20.15 192 THR A C 1
ATOM 1364 O O . THR A 1 192 ? 19.809 33.558 52.266 1.00 20.12 192 THR A O 1
ATOM 1368 N N . GLY A 1 193 ? 19.505 31.508 51.396 1.00 18.20 193 GLY A N 1
ATOM 1369 C CA . GLY A 1 193 ? 20.110 30.852 52.543 1.00 18.49 193 GLY A CA 1
ATOM 1370 C C . GLY A 1 193 ? 19.191 30.336 53.642 1.00 19.49 193 GLY A C 1
ATOM 1371 O O . GLY A 1 193 ? 19.664 30.009 54.727 1.00 19.01 193 GLY A O 1
ATOM 1372 N N . ALA A 1 194 ? 17.891 30.254 53.377 1.00 19.14 194 ALA A N 1
ATOM 1373 C CA . ALA A 1 194 ? 16.947 29.765 54.381 1.00 19.54 194 ALA A CA 1
ATOM 1374 C C . ALA A 1 194 ? 16.991 28.240 54.523 1.00 22.12 194 ALA A C 1
ATOM 1375 O O . ALA A 1 194 ? 16.468 27.683 55.489 1.00 20.35 194 ALA A O 1
ATOM 1377 N N . ILE A 1 195 ? 17.630 27.574 53.564 1.00 25.14 195 ILE A N 1
ATOM 1378 C CA . ILE A 1 195 ? 17.739 26.112 53.557 1.00 27.45 195 ILE A CA 1
ATOM 1379 C C . ILE A 1 195 ? 19.202 25.654 53.570 1.00 29.21 195 ILE A C 1
ATOM 1380 O O . ILE A 1 195 ? 20.043 26.233 52.881 1.00 31.12 195 ILE A O 1
ATOM 1385 N N . LYS A 1 196 ? 19.515 24.617 54.341 1.00 32.61 196 LYS A N 1
ATOM 1386 C CA . LYS A 1 196 ? 20.899 24.134 54.385 1.00 35.27 196 LYS A CA 1
ATOM 1387 C C . LYS A 1 196 ? 21.317 23.658 52.994 1.00 35.73 196 LYS A C 1
ATOM 1388 O O . LYS A 1 196 ? 20.664 22.806 52.395 1.00 35.28 196 LYS A O 1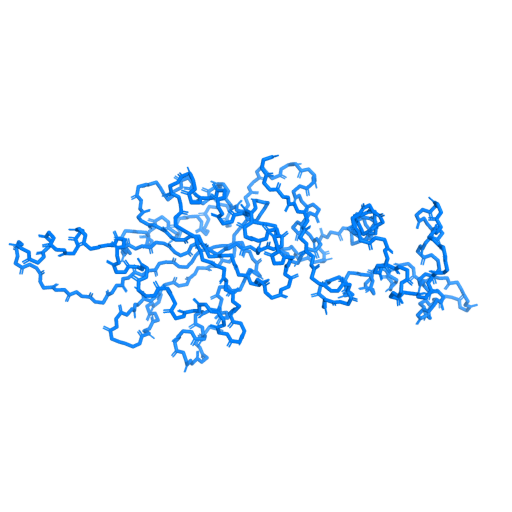
ATOM 1394 N N . ASP A 1 197 ? 22.408 24.216 52.484 1.00 37.39 197 ASP A N 1
ATOM 1395 C CA . ASP A 1 197 ? 22.883 23.871 51.147 1.00 40.21 197 ASP A CA 1
ATOM 1396 C C . ASP A 1 197 ? 23.395 22.441 51.008 1.00 41.64 197 ASP A C 1
ATOM 1397 O O . ASP A 1 197 ? 23.812 22.037 49.923 1.00 41.95 197 ASP A O 1
ATOM 1402 N N . SER A 1 198 ? 23.357 21.676 52.093 1.00 43.36 198 SER A N 1
ATOM 1403 C CA . SER A 1 198 ? 23.844 20.299 52.061 1.00 45.73 198 SER A CA 1
ATOM 1404 C C . SER A 1 198 ? 22.817 19.285 51.560 1.00 45.96 198 SER A C 1
ATOM 1405 O O . SER A 1 198 ? 23.185 18.222 51.062 1.00 46.70 198 SER A O 1
ATOM 1408 N N . ILE A 1 199 ? 21.535 19.610 51.687 1.00 46.08 199 ILE A N 1
ATOM 1409 C CA . ILE A 1 199 ? 20.485 18.697 51.253 1.00 45.87 199 ILE A CA 1
ATOM 1410 C C . ILE A 1 199 ? 19.788 19.158 49.974 1.00 44.70 199 ILE A C 1
ATOM 1411 O O . ILE A 1 199 ? 18.647 18.779 49.709 1.00 45.25 199 ILE A O 1
ATOM 1416 N N . ILE A 1 200 ? 20.470 19.971 49.175 1.00 42.29 200 ILE A N 1
ATOM 1417 C CA . ILE A 1 200 ? 19.879 20.468 47.936 1.00 38.63 200 ILE A CA 1
ATOM 1418 C C . ILE A 1 200 ? 20.880 20.563 46.794 1.00 36.01 200 ILE A C 1
ATOM 1419 O O . ILE A 1 200 ? 22.088 20.647 47.020 1.00 35.04 200 ILE A O 1
ATOM 1424 N N . ASN A 1 201 ? 20.372 20.547 45.564 1.00 33.75 201 ASN A N 1
ATOM 1425 C CA . ASN A 1 201 ? 21.231 20.657 44.392 1.00 31.58 201 ASN A CA 1
ATOM 1426 C C . ASN A 1 201 ? 21.554 22.133 44.199 1.00 29.54 201 ASN A C 1
ATOM 1427 O O . ASN A 1 201 ? 20.796 22.868 43.564 1.00 26.79 201 ASN A O 1
ATOM 1432 N N . LEU A 1 202 ? 22.682 22.552 44.753 1.00 26.62 202 LEU A N 1
ATOM 1433 C CA . LEU A 1 202 ? 23.118 23.935 44.675 1.00 28.22 202 LEU A CA 1
ATOM 1434 C C . LEU A 1 202 ? 23.242 24.524 43.278 1.00 26.15 202 LEU A C 1
ATOM 1435 O O . LEU A 1 202 ? 23.012 25.720 43.097 1.00 23.78 202 LEU A O 1
ATOM 1440 N N . GLN A 1 203 ? 23.611 23.705 42.296 1.00 24.01 203 GLN A N 1
ATOM 1441 C CA . GLN A 1 203 ? 23.755 24.219 40.941 1.00 23.17 203 GLN A CA 1
ATOM 1442 C C . GLN A 1 203 ? 22.424 24.675 40.364 1.00 20.95 203 GLN A C 1
ATOM 1443 O O . GLN A 1 203 ? 22.378 25.654 39.619 1.00 21.65 203 GLN A O 1
ATOM 1449 N N . ASP A 1 204 ? 21.335 23.986 40.702 1.00 20.63 204 ASP A N 1
ATOM 1450 C CA . ASP A 1 204 ? 20.023 24.402 40.199 1.00 19.97 204 ASP A CA 1
ATOM 1451 C C . ASP A 1 204 ? 19.701 25.773 40.774 1.00 18.72 204 ASP A C 1
ATOM 1452 O O . ASP A 1 204 ? 19.073 26.597 40.117 1.00 17.97 204 ASP A O 1
ATOM 1457 N N . VAL A 1 205 ? 20.131 26.010 42.008 1.00 18.09 205 VAL A N 1
ATOM 1458 C CA . VAL A 1 205 ? 19.880 27.292 42.656 1.00 17.26 205 VAL A CA 1
ATOM 1459 C C . VAL A 1 205 ? 20.731 28.372 41.990 1.00 17.94 205 VAL A C 1
ATOM 1460 O O . VAL A 1 205 ? 20.289 29.510 41.832 1.00 18.49 205 VAL A O 1
ATOM 1464 N N . ALA A 1 206 ? 21.952 28.008 41.606 1.00 16.77 206 ALA A N 1
ATOM 1465 C CA . ALA A 1 206 ? 22.856 28.944 40.949 1.00 17.29 206 ALA A CA 1
ATOM 1466 C C . ALA A 1 206 ? 22.307 29.272 39.557 1.00 18.05 206 ALA A C 1
ATOM 1467 O O . ALA A 1 206 ? 22.421 30.402 39.080 1.00 17.49 206 ALA A O 1
ATOM 1469 N N . VAL A 1 207 ? 21.722 28.278 38.897 1.00 16.61 207 VAL A N 1
ATOM 1470 C CA . VAL A 1 207 ? 21.138 28.507 37.580 1.00 17.33 207 VAL A CA 1
ATOM 1471 C C . VAL A 1 207 ? 19.981 29.494 37.736 1.00 16.77 207 VAL A C 1
ATOM 1472 O O . VAL A 1 207 ? 19.825 30.424 36.934 1.00 17.14 207 VAL A O 1
ATOM 1476 N N . PHE A 1 208 ? 19.172 29.284 38.772 1.00 16.57 208 PHE A N 1
ATOM 1477 C CA . PHE A 1 208 ? 18.046 30.173 39.050 1.00 18.81 208 PHE A CA 1
ATOM 1478 C C . PHE A 1 208 ? 18.583 31.580 39.332 1.00 18.58 208 PHE A C 1
ATOM 1479 O O . PHE A 1 208 ? 18.059 32.579 38.826 1.00 19.18 208 PHE A O 1
ATOM 1487 N N . GLY A 1 209 ? 19.640 31.653 40.133 1.00 17.55 209 GLY A N 1
ATOM 1488 C CA . GLY A 1 209 ? 20.228 32.942 40.459 1.00 17.56 209 GLY A CA 1
ATOM 1489 C C . GLY A 1 209 ? 20.711 33.705 39.236 1.00 18.81 209 GLY A C 1
ATOM 1490 O O . GLY A 1 209 ? 20.43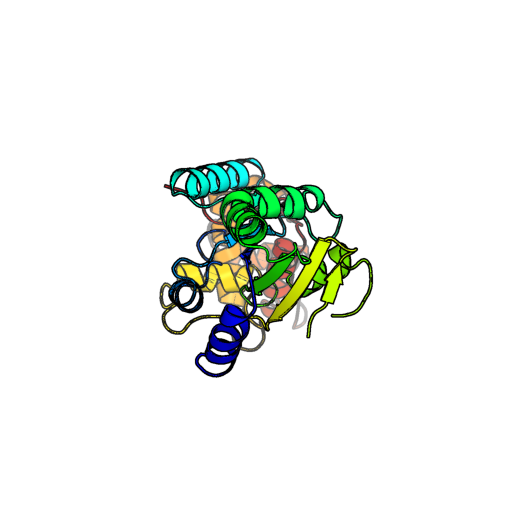0 34.896 39.083 1.00 19.40 209 GLY A O 1
ATOM 1491 N N . LEU A 1 210 ? 21.439 33.021 38.357 1.00 18.64 210 LEU A N 1
ATOM 1492 C CA . LEU A 1 210 ? 21.964 33.654 37.158 1.00 18.47 210 LEU A CA 1
ATOM 1493 C C . LEU A 1 210 ? 20.852 34.137 36.228 1.00 19.03 210 LEU A C 1
ATOM 1494 O O . LEU A 1 210 ? 20.917 35.248 35.690 1.00 19.86 210 LEU A O 1
ATOM 1499 N N . ARG A 1 211 ? 19.834 33.310 36.023 1.00 17.40 211 ARG A N 1
ATOM 1500 C CA . ARG A 1 211 ? 18.730 33.706 35.157 1.00 20.54 211 ARG A CA 1
ATOM 1501 C C . ARG A 1 211 ? 18.029 34.922 35.741 1.00 18.99 211 ARG A C 1
ATOM 1502 O O . ARG A 1 211 ? 17.618 35.825 35.010 1.00 18.79 211 ARG A O 1
ATOM 1510 N N . PHE A 1 212 ? 17.894 34.937 37.063 1.00 18.43 212 PHE A N 1
ATOM 1511 C CA . PHE A 1 212 ? 17.264 36.062 37.737 1.00 18.90 212 PHE A CA 1
ATOM 1512 C C . PHE A 1 212 ? 18.085 37.330 37.482 1.00 18.74 212 PHE A C 1
ATOM 1513 O O . PHE A 1 212 ? 17.544 38.370 37.113 1.00 20.35 212 PHE A O 1
ATOM 1521 N N . LEU A 1 213 ? 19.397 37.237 37.681 1.00 19.95 213 LEU A N 1
ATOM 1522 C CA . LEU A 1 213 ? 20.279 38.377 37.470 1.00 20.56 213 LEU A CA 1
ATOM 1523 C C . LEU A 1 213 ? 20.241 38.862 36.025 1.00 20.53 213 LEU A C 1
ATOM 1524 O O . LEU A 1 213 ? 20.214 40.069 35.766 1.00 20.90 213 LEU A O 1
ATOM 1529 N N . GLU A 1 214 ? 20.235 37.925 35.083 1.00 21.60 214 GLU A N 1
ATOM 1530 C CA . GLU A 1 214 ? 20.192 38.276 33.666 1.00 23.03 214 GLU A CA 1
ATOM 1531 C C . GLU A 1 214 ? 18.913 39.012 33.306 1.00 23.64 214 GLU A C 1
ATOM 1532 O O . GLU A 1 214 ? 18.913 39.868 32.430 1.00 25.33 214 GLU A O 1
ATOM 1538 N N . GLU A 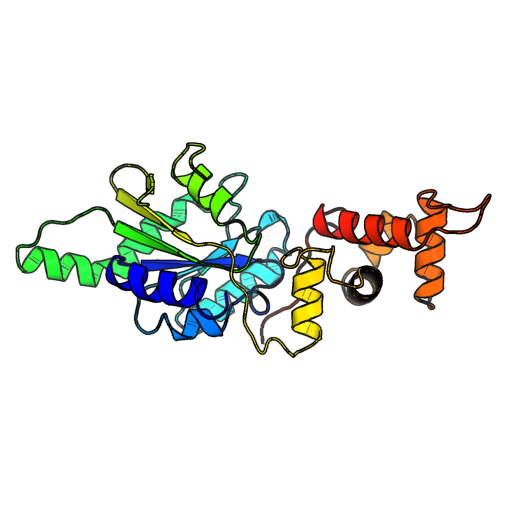1 215 ? 17.822 38.667 33.978 1.00 25.69 215 GLU A N 1
ATOM 1539 C CA . GLU A 1 215 ? 16.532 39.283 33.694 1.00 27.74 215 GLU A CA 1
ATOM 1540 C C . GLU A 1 215 ? 16.252 40.578 34.441 1.00 27.79 215 GLU A C 1
ATOM 1541 O O . GLU A 1 215 ? 15.557 41.454 33.925 1.00 29.23 215 GLU A O 1
ATOM 1547 N N . HIS A 1 216 ? 16.805 40.709 35.644 1.00 26.81 216 HIS A N 1
ATOM 1548 C CA . HIS A 1 216 ? 16.561 41.886 36.474 1.00 26.01 216 HIS A CA 1
ATOM 1549 C C . HIS A 1 216 ? 17.752 42.792 36.740 1.00 24.71 216 HIS A C 1
ATOM 1550 O O . HIS A 1 216 ? 17.582 43.997 36.910 1.00 24.02 216 HIS A O 1
ATOM 1557 N N . TYR A 1 217 ? 18.953 42.224 36.768 1.00 23.88 217 TYR A N 1
ATOM 1558 C CA . TYR A 1 217 ? 20.153 43.020 37.029 1.00 22.92 217 TYR A CA 1
ATOM 1559 C C . TYR A 1 217 ? 21.308 42.618 36.125 1.00 23.25 217 TYR A C 1
ATOM 1560 O O . TYR A 1 217 ? 22.396 42.296 36.600 1.00 23.66 217 TYR A O 1
ATOM 1569 N N . PRO A 1 218 ? 21.093 42.653 34.802 1.00 22.69 218 PRO A N 1
ATOM 1570 C CA . PRO A 1 218 ? 22.121 42.284 33.827 1.00 24.12 218 PRO A CA 1
ATOM 1571 C C . PRO A 1 218 ? 23.421 43.081 33.917 1.00 25.95 218 PRO A C 1
ATOM 1572 O O . PRO A 1 218 ? 24.512 42.515 33.806 1.00 26.78 218 PRO A O 1
ATOM 1576 N N . GLU A 1 219 ? 23.313 44.389 34.127 1.00 25.55 219 GLU A N 1
ATOM 1577 C CA . GLU A 1 219 ? 24.498 45.231 34.203 1.00 26.31 219 GLU A CA 1
ATOM 1578 C C . GLU A 1 219 ? 25.420 44.799 35.340 1.00 25.97 219 GLU A C 1
ATOM 1579 O O . GLU A 1 219 ? 26.644 44.783 35.192 1.00 26.86 219 GLU A O 1
ATOM 1585 N N . ARG A 1 220 ? 24.837 44.431 36.474 1.00 25.05 220 ARG A N 1
ATOM 1586 C CA . ARG A 1 220 ? 25.631 44.005 37.623 1.00 24.79 220 ARG A CA 1
ATOM 1587 C C . ARG A 1 220 ? 26.339 42.691 37.359 1.00 23.47 220 ARG A C 1
ATOM 1588 O O . ARG A 1 220 ? 27.479 42.482 37.785 1.00 21.36 220 ARG A O 1
ATOM 1596 N N . LEU A 1 221 ? 25.650 41.801 36.658 1.00 23.57 221 LEU A N 1
ATOM 1597 C CA . LEU A 1 221 ? 26.211 40.499 36.314 1.00 23.10 221 LEU A CA 1
ATOM 1598 C C . LEU A 1 221 ? 27.430 40.693 35.413 1.00 23.91 221 LEU A C 1
ATOM 1599 O O . LEU A 1 221 ? 28.473 40.064 35.605 1.00 26.09 221 LEU A O 1
ATOM 1604 N N . LYS A 1 222 ? 27.292 41.574 34.432 1.00 25.66 222 LYS A N 1
ATOM 1605 C CA . LYS A 1 222 ? 28.379 41.851 33.507 1.00 28.48 222 LYS A CA 1
ATOM 1606 C C . LYS A 1 222 ? 29.590 42.447 34.217 1.00 30.70 222 LYS A C 1
ATOM 1607 O O . LYS A 1 222 ? 30.707 41.936 34.098 1.00 31.66 222 LYS A O 1
ATOM 1613 N N . GLU A 1 223 ? 29.370 43.519 34.967 1.00 31.50 223 GLU A N 1
ATOM 1614 C CA . GLU A 1 223 ? 30.462 44.172 35.673 1.00 33.38 223 GLU A CA 1
ATOM 1615 C C . GLU A 1 223 ? 31.142 43.250 36.679 1.00 32.44 223 GLU A C 1
ATOM 1616 O O . GLU A 1 223 ? 32.367 43.250 36.806 1.00 33.09 223 GLU A O 1
ATOM 1622 N N . ARG A 1 224 ? 30.346 42.457 37.385 1.00 31.23 224 ARG A N 1
ATOM 1623 C CA . ARG A 1 224 ? 30.878 41.551 38.391 1.00 30.13 224 ARG A CA 1
ATOM 1624 C C . ARG A 1 224 ? 31.925 40.612 37.817 1.00 29.29 224 ARG A C 1
ATOM 1625 O O . ARG A 1 224 ? 32.997 40.450 38.389 1.00 29.32 224 ARG A O 1
ATOM 1633 N N . TYR A 1 225 ? 31.613 39.999 36.680 1.00 28.92 225 TYR A N 1
ATOM 1634 C CA . TYR A 1 225 ? 32.533 39.063 36.048 1.00 29.52 225 TYR A CA 1
ATOM 1635 C C . TYR A 1 225 ? 33.209 39.639 34.808 1.00 31.29 225 TYR A C 1
ATOM 1636 O O . TYR A 1 225 ? 33.716 38.896 33.969 1.00 31.92 225 TYR A O 1
ATOM 1645 N N . GLY A 1 226 ? 33.223 40.964 34.706 1.00 34.05 226 GLY A N 1
ATOM 1646 C CA . GLY A 1 226 ? 33.844 41.613 33.566 1.00 36.11 226 GLY A CA 1
ATOM 1647 C C . GLY A 1 226 ? 33.390 41.051 32.235 1.00 37.51 226 GLY A C 1
ATOM 1648 O O . GLY A 1 226 ? 34.210 40.766 31.364 1.00 38.27 226 GLY A O 1
ATOM 1649 N N . LEU A 1 227 ? 32.082 40.888 32.070 1.00 37.96 227 LEU A N 1
ATOM 1650 C CA . LEU A 1 227 ? 31.537 40.358 30.828 1.00 38.23 227 LEU A CA 1
ATOM 1651 C C . LEU A 1 227 ? 31.099 41.486 29.907 1.00 39.49 227 LEU A C 1
ATOM 1652 O O . LEU A 1 227 ? 30.237 42.289 30.263 1.00 40.25 227 LEU A O 1
ATOM 1657 N N . ASP A 1 228 ? 31.700 41.546 28.723 1.00 41.53 228 ASP A N 1
ATOM 1658 C CA . ASP A 1 228 ? 31.354 42.572 27.745 1.00 42.70 228 ASP A CA 1
ATOM 1659 C C . ASP A 1 228 ? 29.929 42.299 27.276 1.00 42.36 228 ASP A C 1
ATOM 1660 O O . ASP A 1 228 ? 29.174 43.218 26.963 1.00 43.09 228 ASP A O 1
ATOM 1665 N N . GLU A 1 229 ? 29.577 41.018 27.234 1.00 40.88 229 GLU A N 1
ATOM 1666 C CA . GLU A 1 229 ? 28.250 40.581 26.819 1.00 39.15 229 GLU A CA 1
ATOM 1667 C C . GLU A 1 229 ? 27.908 39.300 27.572 1.00 36.88 229 GLU A C 1
ATOM 1668 O O . GLU A 1 229 ? 28.782 38.478 27.855 1.00 35.83 229 GLU A O 1
ATOM 1674 N N . ILE A 1 230 ? 26.633 39.134 27.899 1.00 34.41 230 ILE A N 1
ATOM 1675 C CA . ILE A 1 230 ? 26.190 37.951 28.617 1.00 30.69 230 ILE A CA 1
ATOM 1676 C C . ILE A 1 230 ? 25.919 36.809 27.644 1.00 29.69 230 ILE A C 1
ATOM 1677 O O . ILE A 1 230 ? 25.142 36.950 26.706 1.00 27.84 230 ILE A O 1
ATOM 1682 N N . PRO A 1 231 ? 26.576 35.660 27.846 1.00 29.35 231 PRO A N 1
ATOM 1683 C CA . PRO A 1 231 ? 26.348 34.526 26.943 1.00 29.59 231 PRO A CA 1
ATOM 1684 C C . PRO A 1 231 ? 24.872 34.117 26.940 1.00 28.94 231 PRO A C 1
ATOM 1685 O O . PRO A 1 231 ? 24.201 34.172 27.972 1.00 27.17 231 PRO A O 1
ATOM 1689 N N . GLU A 1 232 ? 24.370 33.720 25.776 1.00 30.18 232 GLU A N 1
ATOM 1690 C CA . GLU A 1 232 ? 22.977 33.308 25.639 1.00 31.27 232 GLU A CA 1
ATOM 1691 C C . GLU A 1 232 ? 22.717 31.936 26.255 1.00 30.41 232 GLU A C 1
ATOM 1692 O O . GLU A 1 232 ? 21.599 31.640 26.666 1.00 33.09 232 GLU A O 1
ATOM 1698 N N . ASP A 1 233 ? 23.753 31.108 26.326 1.00 28.78 233 ASP A N 1
ATOM 1699 C CA . ASP A 1 233 ? 23.628 29.773 26.901 1.00 27.92 233 ASP A CA 1
ATOM 1700 C C . ASP A 1 233 ? 24.076 29.806 28.362 1.00 27.35 233 ASP A C 1
ATOM 1701 O O . ASP A 1 233 ? 25.226 30.123 28.657 1.00 26.90 233 ASP A O 1
ATOM 1706 N N . ILE A 1 234 ? 23.158 29.479 29.264 1.00 27.83 234 ILE A N 1
ATOM 1707 C CA . ILE A 1 234 ? 23.429 29.473 30.695 1.00 28.69 234 ILE A CA 1
ATOM 1708 C C . ILE A 1 234 ? 24.685 28.673 31.050 1.00 26.96 234 ILE A C 1
ATOM 1709 O O . ILE A 1 234 ? 25.474 29.098 31.891 1.00 25.00 234 ILE A O 1
ATOM 1714 N N . ALA A 1 235 ? 24.870 27.523 30.409 1.00 25.23 235 ALA A N 1
ATOM 1715 C CA . ALA A 1 235 ? 26.046 26.696 30.671 1.00 24.64 235 ALA A CA 1
ATOM 1716 C C . ALA A 1 235 ? 27.310 27.449 30.271 1.00 24.68 235 ALA A C 1
ATOM 1717 O O . ALA A 1 235 ? 28.343 27.363 30.945 1.00 22.70 235 ALA A O 1
ATOM 1719 N N . GLU A 1 236 ? 27.230 28.190 29.169 1.00 23.29 236 GLU A N 1
ATOM 1720 C CA . GLU A 1 236 ? 28.370 28.972 28.707 1.00 23.81 236 GLU A CA 1
ATOM 1721 C C . GLU A 1 236 ? 28.706 30.058 29.730 1.00 22.77 236 GLU A C 1
ATOM 1722 O O . GLU A 1 236 ? 29.878 30.359 29.953 1.00 20.97 236 GLU A O 1
ATOM 1728 N N . LEU A 1 237 ? 27.684 30.634 30.361 1.00 22.40 237 LEU A N 1
ATOM 1729 C CA . LEU A 1 237 ? 27.907 31.664 31.377 1.00 22.03 237 LEU A CA 1
ATOM 1730 C C . LEU A 1 237 ? 28.643 31.044 32.563 1.00 21.48 237 LEU A C 1
ATOM 1731 O O . LEU A 1 237 ? 29.518 31.675 33.159 1.00 20.07 237 LEU A O 1
ATOM 1736 N N . PHE A 1 238 ? 28.288 29.807 32.904 1.00 21.25 238 PHE A N 1
ATOM 1737 C CA . PHE A 1 238 ? 28.958 29.111 33.997 1.00 22.50 238 PHE A CA 1
ATOM 1738 C C . PHE A 1 238 ? 30.450 28.964 33.695 1.00 22.62 238 PHE A C 1
ATOM 1739 O O . PHE A 1 238 ? 31.296 29.166 34.570 1.00 22.60 238 PHE A O 1
ATOM 1747 N N . ASP A 1 239 ? 30.773 28.599 32.457 1.00 23.57 239 ASP A N 1
ATOM 1748 C CA . ASP A 1 239 ? 32.173 28.428 32.068 1.00 24.30 239 ASP A CA 1
ATOM 1749 C C . ASP A 1 239 ? 32.921 29.757 32.148 1.00 25.14 239 ASP A C 1
ATOM 1750 O O . ASP A 1 239 ? 34.053 29.818 32.630 1.00 24.61 239 ASP A O 1
ATOM 1755 N N . ALA A 1 240 ? 32.279 30.820 31.675 1.00 22.94 240 ALA A N 1
ATOM 1756 C CA . ALA A 1 240 ? 32.883 32.146 31.702 1.00 24.80 240 ALA A CA 1
ATOM 1757 C C . ALA A 1 240 ? 33.277 32.528 33.133 1.00 25.24 240 ALA A C 1
ATOM 1758 O O . ALA A 1 240 ? 34.386 33.007 33.378 1.00 26.55 240 ALA A O 1
ATOM 1760 N N . ILE A 1 241 ? 32.368 32.306 34.076 1.00 25.04 241 ILE A N 1
ATOM 1761 C CA . ILE A 1 241 ? 32.606 32.625 35.482 1.00 25.17 241 ILE A CA 1
ATOM 1762 C C . ILE A 1 241 ? 33.686 31.722 36.079 1.00 27.69 241 ILE A C 1
ATOM 1763 O O . ILE A 1 241 ? 34.544 32.177 36.841 1.00 28.27 241 ILE A O 1
ATOM 1768 N N . GLY A 1 242 ? 33.629 30.437 35.736 1.00 29.44 242 GLY A N 1
ATOM 1769 C CA . GLY A 1 242 ? 34.612 29.490 36.231 1.00 30.43 242 GLY A CA 1
ATOM 1770 C C . GLY A 1 242 ? 36.033 29.885 35.872 1.00 31.88 242 GLY A C 1
ATOM 1771 O O . GLY A 1 242 ? 36.880 30.039 36.752 1.00 30.90 242 GLY A O 1
ATOM 1772 N N . GLU A 1 243 ? 36.303 30.049 34.580 1.00 33.06 243 GLU A N 1
ATOM 1773 C CA . GLU A 1 243 ? 37.639 30.431 34.134 1.00 36.49 243 GLU A CA 1
ATOM 1774 C C . GLU A 1 243 ? 38.028 31.814 34.648 1.00 36.19 243 GLU A C 1
ATOM 1775 O O . GLU A 1 243 ? 39.192 32.068 34.952 1.00 34.89 243 GLU A O 1
ATOM 1781 N N . LYS A 1 244 ? 37.045 32.702 34.740 1.00 36.79 244 LYS A N 1
ATOM 1782 C CA . LYS A 1 244 ? 37.279 34.056 35.219 1.00 38.44 244 LYS A CA 1
ATOM 1783 C C . LYS A 1 244 ? 37.836 34.045 36.639 1.00 38.68 244 LYS A C 1
ATOM 1784 O O . LYS A 1 244 ? 38.778 34.772 36.948 1.00 38.75 244 LYS A O 1
ATOM 1790 N N . ARG A 1 245 ? 37.255 33.206 37.493 1.00 39.17 245 ARG A N 1
ATOM 1791 C CA . ARG A 1 245 ? 37.676 33.105 38.886 1.00 39.83 245 ARG A CA 1
ATOM 1792 C C . ARG A 1 245 ? 38.694 31.994 39.129 1.00 40.28 245 ARG A C 1
ATOM 1793 O O . ARG A 1 245 ? 39.262 31.888 40.217 1.00 40.57 245 ARG A O 1
ATOM 1801 N N . GLY A 1 246 ? 38.922 31.168 38.114 1.00 39.61 246 GLY A N 1
ATOM 1802 C CA . GLY A 1 246 ? 39.877 30.086 38.250 1.00 38.87 246 GLY A CA 1
ATOM 1803 C C . GLY A 1 246 ? 39.313 28.883 38.974 1.00 39.17 246 GLY A C 1
ATOM 1804 O O . GLY A 1 246 ? 39.960 28.328 39.862 1.00 38.28 246 GLY A O 1
ATOM 1805 N N . CYS A 1 247 ? 38.102 28.479 38.604 1.00 38.18 247 CYS A N 1
ATOM 1806 C CA . CYS A 1 247 ? 37.464 27.323 39.222 1.00 39.09 247 CYS A CA 1
ATOM 1807 C C . CYS A 1 247 ? 37.722 26.093 38.361 1.00 40.04 247 CYS A C 1
ATOM 1808 O O . CYS A 1 247 ? 36.822 25.594 37.690 1.00 37.29 247 CYS A O 1
ATOM 1811 N N . LEU A 1 248 ? 38.962 25.612 38.393 1.00 42.31 248 LEU A N 1
ATOM 1812 C CA . LEU A 1 248 ? 39.372 24.449 37.612 1.00 45.38 248 LEU A CA 1
ATOM 1813 C C . LEU A 1 248 ? 39.557 23.219 38.494 1.00 47.27 248 LEU A C 1
ATOM 1814 O O . LEU A 1 248 ? 39.888 23.336 39.674 1.00 47.74 248 LEU A O 1
ATOM 1819 N N . MET A 1 249 ? 39.352 22.037 37.918 1.00 49.68 249 MET A N 1
ATOM 1820 C CA . MET A 1 249 ? 39.487 20.795 38.674 1.00 52.20 249 MET A CA 1
ATOM 1821 C C . MET A 1 249 ? 40.565 19.852 38.145 1.00 53.98 249 MET A C 1
ATOM 1822 O O . MET A 1 249 ? 41.592 19.641 38.796 1.00 55.07 249 MET A O 1
ATOM 1827 N N . SER A 1 250 ? 40.332 19.291 36.963 1.00 55.45 250 SER A N 1
ATOM 1828 C CA . SER A 1 250 ? 41.277 18.355 36.359 1.00 56.12 250 SER A CA 1
ATOM 1829 C C . SER A 1 250 ? 42.183 18.997 35.311 1.00 55.48 250 SER A C 1
ATOM 1830 O O . SER A 1 250 ? 41.860 19.010 34.124 1.00 56.41 250 SER A O 1
ATOM 1833 N N . GLY A 1 251 ? 43.318 19.521 35.762 1.00 54.27 251 GLY A N 1
ATOM 1834 C CA . GLY A 1 251 ? 44.273 20.149 34.864 1.00 53.24 251 GLY A CA 1
ATOM 1835 C C . GLY A 1 251 ? 43.698 21.000 33.745 1.00 52.21 251 GLY A C 1
ATOM 1836 O O . GLY A 1 251 ? 44.056 20.819 32.579 1.00 52.68 251 GLY A O 1
ATOM 1837 N N . GLY A 1 252 ? 42.809 21.929 34.088 1.00 49.73 252 GLY A N 1
ATOM 1838 C CA . GLY A 1 252 ? 42.228 22.792 33.076 1.00 47.01 252 GLY A CA 1
ATOM 1839 C C . GLY A 1 252 ? 40.714 22.795 33.022 1.00 44.63 252 GLY A C 1
ATOM 1840 O O . GLY A 1 252 ? 40.107 23.840 32.795 1.00 44.78 252 GLY A O 1
ATOM 1841 N N . LEU A 1 253 ? 40.100 21.633 33.223 1.00 43.10 253 LEU A N 1
ATOM 1842 C CA . LEU A 1 253 ? 38.643 21.522 33.186 1.00 42.25 253 LEU A CA 1
ATOM 1843 C C . LEU A 1 253 ? 37.950 22.369 34.256 1.00 40.74 253 LEU A C 1
ATOM 1844 O O . LEU A 1 253 ? 38.442 22.499 35.377 1.00 39.24 253 LEU A O 1
ATOM 1849 N N . ILE A 1 254 ? 36.802 22.939 33.896 1.00 38.64 254 ILE A N 1
ATOM 1850 C CA . ILE A 1 254 ? 36.031 23.777 34.814 1.00 36.46 254 ILE A CA 1
ATOM 1851 C C . ILE A 1 254 ? 35.361 22.946 35.909 1.00 34.65 254 ILE A C 1
ATOM 1852 O O . ILE A 1 254 ? 34.778 21.902 35.635 1.00 34.83 254 ILE A O 1
ATOM 1857 N N . ASN A 1 255 ? 35.452 23.415 37.150 1.00 32.56 255 ASN A N 1
ATOM 1858 C CA . ASN A 1 255 ? 34.828 22.737 38.283 1.00 29.98 255 ASN A CA 1
ATOM 1859 C C . ASN A 1 255 ? 33.504 23.469 38.535 1.00 29.46 255 ASN A C 1
ATOM 1860 O O . ASN A 1 255 ? 33.489 24.540 39.141 1.00 26.77 255 ASN A O 1
ATOM 1865 N N . TYR A 1 256 ? 32.401 22.896 38.061 1.00 27.52 256 TYR A N 1
ATOM 1866 C CA . TYR A 1 256 ? 31.095 23.521 38.220 1.00 27.41 256 TYR A CA 1
ATOM 1867 C C . TYR A 1 256 ? 30.602 23.581 39.656 1.00 27.91 256 TYR A C 1
ATOM 1868 O O . TYR A 1 256 ? 29.787 24.436 39.998 1.00 26.80 256 TYR A O 1
ATOM 1877 N N . ASP A 1 257 ? 31.083 22.670 40.498 1.00 28.67 257 ASP A N 1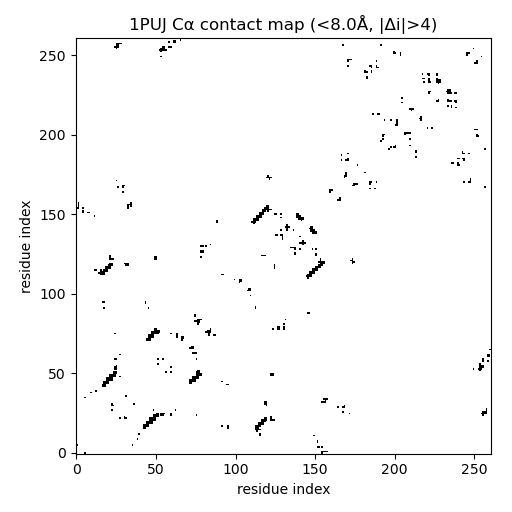
ATOM 1878 C CA . ASP A 1 257 ? 30.682 22.673 41.897 1.00 28.77 257 ASP A CA 1
ATOM 1879 C C . ASP A 1 257 ? 31.261 23.923 42.565 1.00 27.79 257 ASP A C 1
ATOM 1880 O O . ASP A 1 257 ? 30.554 24.629 43.286 1.00 25.20 257 ASP A O 1
ATOM 1885 N N . LYS A 1 258 ? 32.542 24.201 42.319 1.00 26.39 258 LYS A N 1
ATOM 1886 C CA . LYS A 1 258 ? 33.192 25.384 42.893 1.00 26.80 258 LYS A CA 1
ATOM 1887 C C . LYS A 1 258 ? 32.643 26.665 42.273 1.00 26.19 258 LYS A C 1
ATOM 1888 O O . LYS A 1 258 ? 32.541 27.697 42.939 1.00 25.90 258 LYS A O 1
ATOM 1894 N N . THR A 1 259 ? 32.297 26.593 40.990 1.00 23.60 259 THR A N 1
ATOM 1895 C CA . THR A 1 259 ? 31.750 27.746 40.289 1.00 23.51 259 THR A CA 1
ATOM 1896 C C . THR A 1 259 ? 30.381 28.073 40.889 1.00 23.78 259 THR A C 1
ATOM 1897 O O . THR A 1 259 ? 30.055 29.238 41.117 1.00 24.68 259 THR A O 1
ATOM 1901 N N . THR A 1 260 ? 29.595 27.032 41.148 1.00 22.25 260 THR A N 1
ATOM 1902 C CA . THR A 1 260 ? 28.280 27.188 41.747 1.00 21.48 260 THR A CA 1
ATOM 1903 C C . THR A 1 260 ? 28.415 27.928 43.075 1.00 22.68 260 THR A C 1
ATOM 1904 O O . THR A 1 260 ? 27.706 28.905 43.330 1.00 21.73 260 THR A O 1
ATOM 1908 N N . GLU A 1 261 ? 29.332 27.467 43.921 1.00 21.62 261 GLU A N 1
ATOM 1909 C CA . GLU A 1 261 ? 29.556 28.098 45.223 1.00 21.89 261 GLU A CA 1
ATOM 1910 C C . GLU A 1 261 ? 29.900 29.578 45.096 1.00 20.20 261 GLU A C 1
ATOM 1911 O O . GLU A 1 261 ? 29.409 30.399 45.866 1.00 20.27 261 GLU A O 1
ATOM 1917 N N . VAL A 1 262 ? 30.751 29.910 44.132 1.00 18.31 262 VAL A N 1
ATOM 1918 C CA . VAL A 1 262 ? 31.144 31.300 43.906 1.00 18.63 262 VAL A CA 1
ATOM 1919 C C . VAL A 1 262 ? 29.916 32.161 43.619 1.00 17.83 262 VAL A C 1
ATOM 1920 O O . VAL A 1 262 ? 29.752 33.224 44.205 1.00 19.08 262 VAL A O 1
ATOM 1924 N N . ILE A 1 263 ? 29.075 31.695 42.698 1.00 18.88 263 ILE A N 1
ATOM 1925 C CA . ILE A 1 263 ? 27.864 32.409 42.312 1.00 18.32 263 ILE A CA 1
ATOM 1926 C C . ILE A 1 263 ? 26.946 32.629 43.510 1.00 18.99 263 ILE A C 1
ATOM 1927 O O . ILE A 1 263 ? 26.468 33.735 43.730 1.00 19.71 263 ILE A O 1
ATOM 1932 N N . ILE A 1 264 ? 26.700 31.567 44.275 1.00 18.59 264 ILE A N 1
ATOM 1933 C CA . ILE A 1 264 ? 25.844 31.639 45.458 1.00 18.26 264 ILE A CA 1
ATOM 1934 C C . ILE A 1 264 ? 26.457 32.585 46.489 1.00 19.28 264 ILE A C 1
ATOM 1935 O O . ILE A 1 264 ? 25.762 33.406 47.097 1.00 17.14 264 ILE A O 1
ATOM 1940 N N . ARG A 1 265 ? 27.764 32.465 46.685 1.00 19.76 265 ARG A N 1
ATOM 1941 C CA . ARG A 1 265 ? 28.467 33.319 47.638 1.00 22.28 265 ARG A CA 1
ATOM 1942 C C . ARG A 1 265 ? 28.322 34.776 47.220 1.00 19.96 265 ARG A C 1
ATOM 1943 O O . ARG A 1 265 ? 27.959 35.631 48.033 1.00 19.62 265 ARG A O 1
ATOM 1951 N N . ASP A 1 266 ? 28.608 35.057 45.950 1.00 18.03 266 ASP A N 1
ATOM 1952 C CA . ASP A 1 266 ? 28.507 36.421 45.425 1.00 17.58 266 ASP A CA 1
ATOM 1953 C C . ASP A 1 266 ? 27.133 37.033 45.668 1.00 16.71 266 ASP A C 1
ATOM 1954 O O . ASP A 1 266 ? 27.020 38.195 46.074 1.00 16.70 266 ASP A O 1
ATOM 1959 N N . ILE A 1 267 ? 26.086 36.262 45.407 1.00 14.76 267 ILE A N 1
ATOM 1960 C CA . ILE A 1 267 ? 24.721 36.762 45.610 1.00 15.76 267 ILE A CA 1
ATOM 1961 C C . ILE A 1 267 ? 24.431 37.058 47.079 1.00 17.05 267 ILE A C 1
ATOM 1962 O O . ILE A 1 267 ? 23.896 38.120 47.421 1.00 17.54 267 ILE A O 1
ATOM 1967 N N . ARG A 1 268 ? 24.776 36.116 47.949 1.00 15.78 268 ARG A N 1
ATOM 1968 C CA . ARG A 1 268 ? 24.519 36.281 49.371 1.00 18.37 268 ARG A CA 1
ATOM 1969 C C . ARG A 1 268 ? 25.376 37.341 50.055 1.00 20.55 268 ARG A C 1
ATOM 1970 O O . ARG A 1 268 ? 24.940 37.943 51.038 1.00 20.09 268 ARG A O 1
ATOM 1978 N N . THR A 1 269 ? 26.584 37.576 49.546 1.00 20.40 269 THR A N 1
ATOM 1979 C CA . THR A 1 269 ? 27.462 38.564 50.157 1.00 19.63 269 THR A CA 1
ATOM 1980 C C . THR A 1 269 ? 27.381 39.927 49.475 1.00 21.49 269 THR A C 1
ATOM 1981 O O . THR A 1 269 ? 28.301 40.740 49.571 1.00 20.07 269 THR A O 1
ATOM 1985 N N . GLU A 1 270 ? 26.276 40.159 48.773 1.00 20.37 270 GLU A N 1
ATOM 1986 C CA . GLU A 1 270 ? 26.027 41.432 48.118 1.00 21.80 270 GLU A CA 1
ATOM 1987 C C . GLU A 1 270 ? 27.031 41.824 47.039 1.00 21.38 270 GLU A C 1
ATOM 1988 O O . GLU A 1 270 ? 27.231 43.011 46.782 1.00 20.48 270 GLU A O 1
ATOM 1994 N N . LYS A 1 271 ? 27.652 40.839 46.401 1.00 20.64 271 LYS A N 1
ATOM 1995 C CA . LYS A 1 271 ? 28.614 41.136 45.351 1.00 21.21 271 LYS A CA 1
ATOM 1996 C C . LYS A 1 271 ? 27.879 41.706 44.145 1.00 20.11 271 LYS A C 1
ATOM 1997 O O . LYS A 1 271 ? 28.485 42.347 43.287 1.00 20.75 271 LYS A O 1
ATOM 2003 N N . PHE A 1 272 ? 26.574 41.457 44.070 1.00 18.05 272 PHE A N 1
ATOM 2004 C CA . PHE A 1 272 ? 25.762 41.999 42.980 1.00 18.35 272 PHE A CA 1
ATOM 2005 C C . PHE A 1 272 ? 24.908 43.133 43.527 1.00 16.26 272 PHE A C 1
ATOM 2006 O O . PHE A 1 272 ? 23.876 43.465 42.960 1.00 16.30 272 PHE A O 1
ATOM 2014 N N . GLY A 1 273 ? 25.339 43.718 44.638 1.00 16.29 273 GLY A N 1
ATOM 2015 C CA . GLY A 1 273 ? 24.593 44.813 45.235 1.00 15.78 273 GLY A CA 1
ATOM 2016 C C . GLY A 1 273 ? 23.275 44.381 45.863 1.00 16.64 273 GLY A C 1
ATOM 2017 O O . GLY A 1 273 ? 23.052 43.195 46.102 1.00 13.74 273 GLY A O 1
ATOM 2018 N N . ARG A 1 274 ? 22.402 45.352 46.122 1.00 14.74 274 ARG A N 1
ATOM 2019 C CA . ARG A 1 274 ? 21.099 45.094 46.735 1.00 16.93 274 ARG A CA 1
ATOM 2020 C C . ARG A 1 274 ? 20.184 44.344 45.772 1.00 18.30 274 ARG A C 1
ATOM 2021 O O . ARG A 1 274 ? 20.018 44.754 44.626 1.00 20.65 274 ARG A O 1
ATOM 2029 N N . LEU A 1 275 ? 19.586 43.255 46.245 1.00 17.24 275 LEU A N 1
ATOM 2030 C CA . LEU A 1 275 ? 18.696 42.447 45.420 1.00 17.33 275 LEU A CA 1
ATOM 2031 C C . LEU A 1 275 ? 17.354 42.149 46.081 1.00 17.65 275 LEU A C 1
ATOM 2032 O O . LEU A 1 275 ? 17.277 41.896 47.286 1.00 20.07 275 LEU A O 1
ATOM 2037 N N . SER A 1 276 ? 16.297 42.177 45.283 1.00 19.26 276 SER A N 1
ATOM 2038 C CA . SER A 1 276 ? 14.961 41.842 45.760 1.00 17.30 276 SER A CA 1
ATOM 2039 C C . SER A 1 276 ? 14.436 40.884 44.696 1.00 16.92 276 SER A C 1
ATOM 2040 O O . SER A 1 276 ? 14.359 41.234 43.516 1.00 14.43 276 SER A O 1
ATOM 2043 N N . PHE A 1 277 ? 14.091 39.669 45.113 1.00 16.40 277 PHE A N 1
ATOM 2044 C CA . PHE A 1 277 ? 13.639 38.644 44.180 1.00 16.83 277 PHE A CA 1
ATOM 2045 C C . PHE A 1 277 ? 12.166 38.624 43.833 1.00 18.24 277 PHE A C 1
ATOM 2046 O O . PHE A 1 277 ? 11.737 37.785 43.040 1.00 17.82 277 PHE A O 1
ATOM 2054 N N . GLU A 1 278 ? 11.400 39.541 44.417 1.00 16.39 278 GLU A N 1
ATOM 2055 C CA . GLU A 1 278 ? 9.968 39.631 44.158 1.00 16.16 278 GLU A CA 1
ATOM 2056 C C . GLU A 1 278 ? 9.439 41.028 44.505 1.00 17.50 278 GLU A C 1
ATOM 2057 O O . GLU A 1 278 ? 9.998 41.727 45.359 1.00 17.03 278 GLU A O 1
ATOM 2063 N N . GLN A 1 279 ? 8.371 41.430 43.827 1.00 18.75 279 GLN A N 1
ATOM 2064 C CA . GLN A 1 279 ? 7.738 42.727 44.050 1.00 23.57 279 GLN A CA 1
ATOM 2065 C C . GLN A 1 279 ? 6.242 42.500 44.257 1.00 25.12 279 GLN A C 1
ATOM 2066 O O . GLN A 1 279 ? 5.679 41.543 43.727 1.00 24.58 279 GLN A O 1
ATOM 2072 N N . PRO A 1 280 ? 5.577 43.389 45.014 1.00 27.61 280 PRO A N 1
ATOM 2073 C CA . PRO A 1 280 ? 4.140 43.259 45.280 1.00 30.76 280 PRO A CA 1
ATOM 2074 C C . PRO A 1 280 ? 3.228 43.465 44.068 1.00 34.69 280 PRO A C 1
ATOM 2075 O O . PRO A 1 280 ? 3.669 43.909 43.007 1.00 33.57 280 PRO A O 1
ATOM 2079 N N . THR A 1 281 ? 1.952 43.136 44.245 1.00 39.83 281 THR A N 1
ATOM 2080 C CA . THR A 1 281 ? 0.950 43.279 43.191 1.00 44.63 281 THR A CA 1
ATOM 2081 C C . THR A 1 281 ? 1.356 42.474 41.962 1.00 46.86 281 THR A C 1
ATOM 2082 O O . THR A 1 281 ? 1.604 43.098 40.904 1.00 48.78 281 THR A O 1
#